Protein AF-A0A9W5Y3W1-F1 (afdb_monomer_lite)

Secondary structure (DSSP, 8-state):
--HHHHHHHHHH-TTHHHHHHHS-HHHHHHHHHHHHHHHHHHHHHHHHHHHHHHHHHHHHHHHHHSPP-EEETTEEE-GGG--EEEEETTEEEEE-SSS-HHHHHHH-SSEEEE-SSEEEEEETTEEEEEEEHHHHT--EEHHHHHHHHHTHHHHHHHHHHHHHHHHHHHHHHHHHHHHHHHTTS-SS--HHHHHHHHHHHTHHHHHHHHHHHHHT---TTHHHHHHHHHHHHHHHHHHHHHHHHHHHHHHT-

Organism: NCBI:txid2886038

Sequence (253 aa):
MNIFKGFIKSFYDFKSYAIFRKQSAGKSFLYSIILALVFSIVAFAYPAYKVNTTMKDLSIEYNEKIPDFQIKNGQLEIPNNKNAEIVRDSGTFVLDNTSDIKLLSDKYKSGIIFGRDTVIVKSEGTVALDQKYSTLNMDFNKKDIGGILDSHGAISSAMFAILAFGFIIGLYFRAFIVAIIGTIFKGETTFGQRFKLSLYATTPSVVLSAIFSLVGVNFTGSSILLFVLGIVYLFMGIKGVSKSELKELVDEL

pLDDT: mean 91.18, std 4.88, range [63.53, 96.75]

Structure (mmCIF, N/CA/C/O backbone):
data_AF-A0A9W5Y3W1-F1
#
_entry.id   AF-A0A9W5Y3W1-F1
#
loop_
_atom_site.group_PDB
_atom_site.id
_atom_site.type_symbol
_atom_site.label_atom_id
_atom_site.label_alt_id
_atom_site.label_comp_id
_atom_site.label_asym_id
_atom_site.label_entity_id
_atom_site.label_seq_id
_atom_site.pdbx_PDB_ins_code
_atom_site.Cartn_x
_atom_site.Cartn_y
_atom_site.Cartn_z
_atom_site.occupancy
_atom_site.B_iso_or_equiv
_atom_site.auth_seq_id
_atom_site.auth_comp_id
_atom_site.auth_asym_id
_atom_site.auth_atom_id
_atom_site.pdbx_PDB_model_num
ATOM 1 N N . MET A 1 1 ? -4.087 -6.012 29.550 1.00 82.00 1 MET A N 1
ATOM 2 C CA . MET A 1 1 ? -4.021 -7.282 28.794 1.00 82.00 1 MET A CA 1
ATOM 3 C C . MET A 1 1 ? -2.877 -7.189 27.794 1.00 82.00 1 MET A C 1
ATOM 5 O O . MET A 1 1 ? -2.598 -6.077 27.365 1.00 82.00 1 MET A O 1
ATOM 9 N N . ASN A 1 2 ? -2.183 -8.285 27.474 1.00 88.62 2 ASN A N 1
ATOM 10 C CA . ASN A 1 2 ? -1.148 -8.260 26.431 1.00 88.62 2 ASN A CA 1
ATOM 11 C C . ASN A 1 2 ? -1.784 -8.265 25.024 1.00 88.62 2 ASN A C 1
ATOM 13 O O . ASN A 1 2 ? -2.979 -8.533 24.882 1.00 88.62 2 ASN A O 1
ATOM 17 N N . ILE A 1 3 ? -0.984 -7.961 24.000 1.00 87.38 3 ILE A N 1
ATOM 18 C CA . ILE A 1 3 ? -1.446 -7.788 22.611 1.00 87.38 3 ILE A CA 1
ATOM 19 C C . ILE A 1 3 ? -2.054 -9.076 22.053 1.00 87.38 3 ILE A C 1
ATOM 21 O O . ILE A 1 3 ? -3.147 -9.035 21.504 1.00 87.38 3 ILE A O 1
ATOM 25 N N . PHE A 1 4 ? -1.404 -10.225 22.263 1.00 87.50 4 PHE A N 1
ATOM 26 C CA . PHE A 1 4 ? -1.878 -11.513 21.749 1.00 87.50 4 PHE A CA 1
ATOM 27 C C . PHE A 1 4 ? -3.236 -11.926 22.334 1.00 87.50 4 PHE A C 1
ATOM 29 O O . PHE A 1 4 ? -4.150 -12.287 21.595 1.00 87.50 4 PHE A O 1
ATOM 36 N N . LYS A 1 5 ? -3.424 -11.796 23.659 1.00 88.38 5 LYS A N 1
ATOM 37 C CA . LYS A 1 5 ? -4.743 -12.024 24.271 1.00 88.38 5 LYS A CA 1
ATOM 38 C C . LYS A 1 5 ? -5.759 -10.990 23.786 1.00 88.38 5 LYS A C 1
ATOM 40 O O . LYS A 1 5 ? -6.918 -11.344 23.620 1.00 88.38 5 LYS A O 1
ATOM 45 N N . GLY A 1 6 ? -5.337 -9.742 23.560 1.00 86.62 6 GLY A N 1
ATOM 46 C CA . GLY A 1 6 ? -6.161 -8.695 22.947 1.00 86.62 6 GLY A CA 1
ATOM 47 C C . GLY A 1 6 ? -6.686 -9.087 21.572 1.00 86.62 6 GLY A C 1
ATOM 48 O O . GLY A 1 6 ? -7.890 -9.015 21.348 1.00 86.62 6 GLY A O 1
ATOM 49 N N . PHE A 1 7 ? -5.801 -9.593 20.715 1.00 92.06 7 PHE A N 1
ATOM 50 C CA . PHE A 1 7 ? -6.130 -10.079 19.383 1.00 92.06 7 PHE A CA 1
ATOM 51 C C . PHE A 1 7 ? -7.153 -11.208 19.445 1.00 92.06 7 PHE A C 1
ATOM 53 O O . PHE A 1 7 ? -8.259 -11.045 18.947 1.00 92.06 7 PHE A O 1
ATOM 60 N N . ILE A 1 8 ? -6.841 -12.305 20.137 1.00 91.12 8 ILE A N 1
ATOM 61 C CA . ILE A 1 8 ? -7.732 -13.469 20.233 1.00 91.12 8 ILE A CA 1
ATOM 62 C C . ILE A 1 8 ? -9.105 -13.066 20.792 1.00 91.12 8 ILE A C 1
ATOM 64 O O . ILE A 1 8 ? -10.141 -13.371 20.204 1.00 91.12 8 ILE A O 1
ATOM 68 N N . LYS A 1 9 ? -9.129 -12.314 21.898 1.00 90.56 9 LYS A N 1
ATOM 69 C CA . LYS A 1 9 ? -10.380 -11.915 22.559 1.00 90.56 9 LYS A CA 1
ATOM 70 C C . LYS A 1 9 ? -11.207 -10.919 21.755 1.00 90.56 9 LYS A C 1
ATOM 72 O O . LYS A 1 9 ? -12.417 -10.869 21.951 1.00 90.56 9 LYS A O 1
ATOM 77 N N . SER A 1 10 ? -10.597 -10.166 20.838 1.00 89.31 10 SER A N 1
ATOM 78 C CA . SER A 1 10 ? -11.334 -9.247 19.965 1.00 89.31 10 SER A CA 1
ATOM 79 C C . SER A 1 10 ? -12.329 -9.962 19.039 1.00 89.31 10 SER A C 1
ATOM 81 O O . SER A 1 10 ? -13.334 -9.353 18.676 1.00 89.31 10 SER A O 1
ATOM 83 N N . PHE A 1 11 ? -12.098 -11.247 18.725 1.00 86.94 11 PHE A N 1
ATOM 84 C CA . PHE A 1 11 ? -12.948 -12.041 17.830 1.00 86.94 11 PHE A CA 1
ATOM 85 C C . PHE A 1 11 ? -14.212 -12.600 18.482 1.00 86.94 11 PHE A C 1
ATOM 87 O O . PHE A 1 11 ? -15.213 -12.761 17.785 1.00 86.94 11 PHE A O 1
ATOM 94 N N . TYR A 1 12 ? -14.173 -12.944 19.773 1.00 87.81 12 TYR A N 1
ATOM 95 C CA . TYR A 1 12 ? -15.258 -13.721 20.389 1.00 87.81 12 TYR A CA 1
ATOM 96 C C . TYR A 1 12 ? -15.588 -13.362 21.844 1.00 87.81 12 TYR A C 1
ATOM 98 O O . TYR A 1 12 ? -16.676 -13.693 22.312 1.00 87.81 12 TYR A O 1
ATOM 106 N N . ASP A 1 13 ? -14.699 -12.690 22.584 1.00 91.44 13 ASP A N 1
ATOM 107 C CA . ASP A 1 13 ? -14.913 -12.397 24.006 1.00 91.44 13 ASP A CA 1
ATOM 108 C C . ASP A 1 13 ? -15.367 -10.948 24.215 1.00 91.44 13 ASP A C 1
ATOM 110 O O . ASP A 1 13 ? -14.604 -10.062 24.613 1.00 91.44 13 ASP A O 1
ATOM 114 N N . PHE A 1 14 ? -16.657 -10.710 23.982 1.00 90.62 14 PHE A N 1
ATOM 115 C CA . PHE A 1 14 ? -17.257 -9.385 24.148 1.00 90.62 14 PHE A CA 1
ATOM 116 C C . PHE A 1 14 ? -17.257 -8.891 25.603 1.00 90.62 14 PHE A C 1
ATOM 118 O O . PHE A 1 14 ? -17.310 -7.685 25.825 1.00 90.62 14 PHE A O 1
ATOM 125 N N . LYS A 1 15 ? -17.121 -9.770 26.609 1.00 87.69 15 LYS A N 1
ATOM 126 C CA . LYS A 1 15 ? -16.960 -9.339 28.013 1.00 87.69 15 LYS A CA 1
ATOM 127 C C . LYS A 1 15 ? -15.612 -8.650 28.224 1.00 87.69 15 LYS A C 1
ATOM 129 O O . LYS A 1 15 ? -15.516 -7.662 28.949 1.00 87.69 15 LYS A O 1
ATOM 134 N N . SER A 1 16 ? -14.574 -9.089 27.509 1.00 90.50 16 SER A N 1
ATOM 135 C CA . SER A 1 16 ? -13.261 -8.434 27.542 1.00 90.50 16 SER A CA 1
ATOM 136 C C . SER A 1 16 ? -13.260 -7.005 26.992 1.00 90.50 16 SER A C 1
ATOM 138 O O . SER A 1 16 ? -12.309 -6.269 27.260 1.00 90.50 16 SER A O 1
ATOM 140 N N . TYR A 1 17 ? -14.324 -6.550 26.319 1.00 91.44 17 TYR A N 1
ATOM 141 C CA . TYR A 1 17 ? -14.459 -5.143 25.932 1.00 91.44 17 TYR A CA 1
ATOM 142 C C . TYR A 1 17 ? -14.590 -4.211 27.145 1.00 91.44 17 TYR A C 1
ATOM 144 O O . TYR A 1 17 ? -14.115 -3.077 27.081 1.00 91.44 17 TYR A O 1
ATOM 152 N N . ALA A 1 18 ? -15.086 -4.693 28.291 1.00 89.75 18 ALA A N 1
ATOM 153 C CA . ALA A 1 18 ? -15.027 -3.943 29.550 1.00 89.75 18 ALA A CA 1
ATOM 154 C C . ALA A 1 18 ? -13.574 -3.666 29.980 1.00 89.75 18 ALA A C 1
ATOM 156 O O . ALA A 1 18 ? -13.241 -2.559 30.412 1.00 89.75 18 ALA A O 1
ATOM 157 N N . ILE A 1 19 ? -12.682 -4.641 29.774 1.00 90.81 19 ILE A N 1
ATOM 158 C CA . ILE A 1 19 ? -11.245 -4.507 30.040 1.00 90.81 19 ILE A CA 1
ATOM 159 C C . ILE A 1 19 ? -10.600 -3.585 28.998 1.00 90.81 19 ILE A C 1
ATOM 161 O O . ILE A 1 19 ? -9.816 -2.712 29.367 1.00 90.81 19 ILE A O 1
ATOM 165 N N . PHE A 1 20 ? -10.934 -3.736 27.708 1.00 91.94 20 PHE A N 1
ATOM 166 C CA . PHE A 1 20 ? -10.438 -2.868 26.630 1.00 91.94 20 PHE A CA 1
ATOM 167 C C . PHE A 1 20 ? -10.783 -1.399 26.865 1.00 91.94 20 PHE A C 1
ATOM 169 O O . PHE A 1 20 ? -9.917 -0.534 26.734 1.00 91.94 20 PHE A O 1
ATOM 176 N N . ARG A 1 21 ? -12.011 -1.116 27.309 1.00 91.62 21 ARG A N 1
ATOM 177 C CA . ARG A 1 21 ? -12.462 0.234 27.658 1.00 91.62 21 ARG A CA 1
ATOM 178 C C . ARG A 1 21 ? -11.581 0.881 28.730 1.00 91.62 21 ARG A C 1
ATOM 180 O O . ARG A 1 21 ? -11.236 2.060 28.599 1.00 91.62 21 ARG A O 1
ATOM 187 N N . LYS A 1 22 ? -11.207 0.110 29.760 1.00 91.44 22 LYS A N 1
ATOM 188 C CA . LYS A 1 22 ? -10.367 0.547 30.891 1.00 91.44 22 LYS A CA 1
ATOM 189 C C . LYS A 1 22 ? -8.873 0.681 30.511 1.00 91.44 22 LYS A C 1
ATOM 191 O O . LYS A 1 22 ? -8.107 1.252 31.278 1.00 91.44 22 LYS A O 1
ATOM 196 N N . GLN A 1 23 ? -8.428 0.217 29.333 1.00 91.69 23 GLN A N 1
ATOM 197 C CA . GLN A 1 23 ? -7.027 0.380 28.908 1.00 91.69 23 GLN A CA 1
ATOM 198 C C . GLN A 1 23 ? -6.677 1.832 28.562 1.00 91.69 23 GLN A C 1
ATOM 200 O O . GLN A 1 23 ? -7.516 2.594 28.076 1.00 91.69 23 GLN A O 1
ATOM 205 N N . SER A 1 24 ? -5.410 2.210 28.751 1.00 92.75 24 SER A N 1
ATOM 206 C CA . SER A 1 24 ? -4.910 3.512 28.308 1.00 92.75 24 SER A CA 1
ATOM 207 C C . SER A 1 24 ? -4.976 3.645 26.783 1.00 92.75 24 SER A C 1
ATOM 209 O O . SER A 1 24 ? -4.926 2.652 26.047 1.00 92.75 24 SER A O 1
ATOM 211 N N . ALA A 1 25 ? -5.078 4.888 26.303 1.00 90.81 25 ALA A N 1
ATOM 212 C CA . ALA A 1 25 ? -5.075 5.180 24.872 1.00 90.81 25 ALA A CA 1
ATOM 213 C C . ALA A 1 25 ? -3.826 4.586 24.205 1.00 90.81 25 ALA A C 1
ATOM 215 O O . ALA A 1 25 ? -3.962 3.774 23.295 1.00 90.81 25 ALA A O 1
ATOM 216 N N . GLY A 1 26 ? -2.632 4.873 24.738 1.00 92.75 26 GLY A N 1
ATOM 217 C CA . GLY A 1 26 ? -1.364 4.378 24.189 1.00 92.75 26 GLY A CA 1
ATOM 218 C C . GLY A 1 26 ? -1.305 2.857 24.008 1.00 92.75 26 GLY A C 1
ATOM 219 O O . GLY A 1 26 ? -0.837 2.395 22.975 1.00 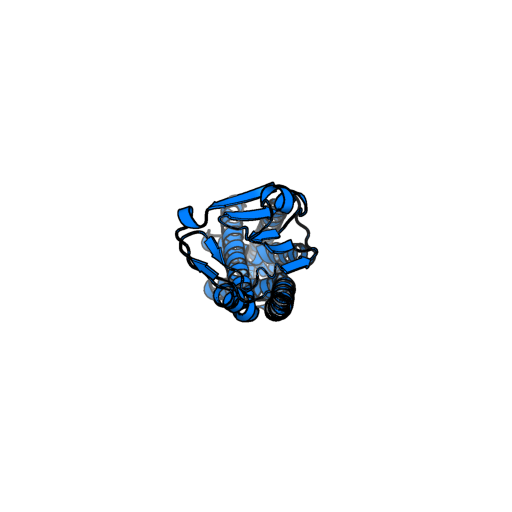92.75 26 GLY A O 1
ATOM 220 N N . LYS A 1 27 ? -1.858 2.063 24.940 1.00 93.19 27 LYS A N 1
ATOM 221 C CA . LYS A 1 27 ? -1.921 0.596 24.786 1.00 93.19 27 LYS A CA 1
ATOM 222 C C . LYS A 1 27 ? -2.830 0.164 23.634 1.00 93.19 27 LYS A C 1
ATOM 224 O O . LYS A 1 27 ? -2.500 -0.781 22.927 1.00 93.19 27 LYS A O 1
ATOM 229 N N . SER A 1 28 ? -3.946 0.862 23.438 1.00 94.31 28 SER A N 1
ATOM 230 C CA . SER A 1 28 ? -4.906 0.560 22.367 1.00 94.31 28 SER A CA 1
ATOM 231 C C . SER A 1 28 ? -4.363 0.962 20.992 1.00 94.31 28 SER A C 1
ATOM 233 O O . SER A 1 28 ? -4.487 0.191 20.048 1.00 94.31 28 SER A O 1
ATOM 235 N N . PHE A 1 29 ? -3.687 2.113 20.901 1.00 94.62 29 PHE A N 1
ATOM 236 C CA . PHE A 1 29 ? -2.984 2.542 19.687 1.00 94.62 29 PHE A CA 1
ATOM 237 C C . PHE A 1 29 ? -1.810 1.618 19.345 1.00 94.62 29 PHE A C 1
ATOM 239 O O . PHE A 1 29 ? -1.658 1.204 18.200 1.00 94.62 29 PHE A O 1
ATOM 246 N N . LEU A 1 30 ? -0.994 1.245 20.335 1.00 94.81 30 LEU A N 1
ATOM 247 C CA . LEU A 1 30 ? 0.117 0.319 20.116 1.00 94.81 30 LEU A CA 1
ATOM 248 C C . LEU A 1 30 ? -0.386 -1.048 19.631 1.00 94.81 30 LEU A C 1
ATOM 250 O O . LEU A 1 30 ? 0.185 -1.616 18.703 1.00 94.81 30 LEU A O 1
ATOM 254 N N . TYR A 1 31 ? -1.484 -1.543 20.213 1.00 95.62 31 TYR A N 1
ATOM 255 C CA . TYR A 1 31 ? -2.165 -2.745 19.738 1.00 95.62 31 TYR A CA 1
ATOM 256 C C . TYR A 1 31 ? -2.550 -2.634 18.255 1.00 95.62 31 TYR A C 1
ATOM 258 O O . TYR A 1 31 ? -2.192 -3.519 17.479 1.00 95.62 31 TYR A O 1
ATOM 266 N N . SER A 1 32 ? -3.222 -1.553 17.840 1.00 95.19 32 SER A N 1
ATOM 267 C CA . SER A 1 32 ? -3.660 -1.389 16.448 1.00 95.19 32 SER A CA 1
ATOM 268 C C . SER A 1 32 ? -2.508 -1.186 15.466 1.00 95.19 32 SER A C 1
ATOM 270 O O . SER A 1 32 ? -2.591 -1.682 14.347 1.00 95.19 32 SER A O 1
ATOM 272 N N . ILE A 1 33 ? -1.421 -0.514 15.868 1.00 95.44 33 ILE A N 1
ATOM 273 C CA . ILE A 1 33 ? -0.205 -0.392 15.041 1.00 95.44 33 ILE A CA 1
ATOM 274 C C . ILE A 1 33 ? 0.401 -1.770 14.796 1.00 95.44 33 ILE A C 1
ATOM 276 O O . ILE A 1 33 ? 0.661 -2.127 13.652 1.00 95.44 33 ILE A O 1
ATOM 280 N N . ILE A 1 34 ? 0.599 -2.558 15.854 1.00 95.69 34 ILE A N 1
ATOM 281 C CA . ILE A 1 34 ? 1.198 -3.892 15.735 1.00 95.69 34 ILE A CA 1
ATOM 282 C C . ILE A 1 34 ? 0.302 -4.804 14.897 1.00 95.69 34 ILE A C 1
ATOM 284 O O . ILE A 1 34 ? 0.797 -5.512 14.024 1.00 95.69 34 ILE A O 1
ATOM 288 N N . LEU A 1 35 ? -1.014 -4.738 15.105 1.00 95.44 35 LEU A N 1
ATOM 289 C CA . LEU A 1 35 ? -1.980 -5.459 14.286 1.00 95.44 35 LEU A CA 1
ATOM 290 C C . LEU A 1 35 ? -1.855 -5.079 12.803 1.00 95.44 35 LEU A C 1
ATOM 292 O O . LEU A 1 35 ? -1.741 -5.958 11.952 1.00 95.44 35 LEU A O 1
ATOM 296 N N . ALA A 1 36 ? -1.844 -3.783 12.490 1.00 95.50 36 ALA A N 1
ATOM 297 C CA . ALA A 1 36 ? -1.727 -3.306 11.118 1.00 95.50 36 ALA A CA 1
ATOM 298 C C . ALA A 1 36 ? -0.394 -3.696 10.469 1.00 95.50 36 ALA A C 1
ATOM 300 O O . ALA A 1 36 ? -0.399 -4.080 9.308 1.00 95.50 36 ALA A O 1
ATOM 301 N N . LEU A 1 37 ? 0.721 -3.644 11.205 1.00 95.38 37 LEU A N 1
ATOM 302 C CA . LEU A 1 37 ? 2.037 -4.054 10.705 1.00 95.38 37 LEU A CA 1
ATOM 303 C C . LEU A 1 37 ? 2.096 -5.552 10.395 1.00 95.38 37 LEU A C 1
ATOM 305 O O . LEU A 1 37 ? 2.590 -5.948 9.345 1.00 95.38 37 LEU A O 1
ATOM 309 N N . VAL A 1 38 ? 1.570 -6.399 11.282 1.00 96.12 38 VAL A N 1
ATOM 310 C CA . VAL A 1 38 ? 1.534 -7.849 11.043 1.00 96.12 38 VAL A CA 1
ATOM 311 C C . VAL A 1 38 ? 0.693 -8.159 9.806 1.00 96.12 38 VAL A C 1
ATOM 313 O O . VAL A 1 38 ? 1.131 -8.892 8.921 1.00 96.12 38 VAL A O 1
ATOM 316 N N . PHE A 1 39 ? -0.501 -7.574 9.708 1.00 95.81 39 PHE A N 1
ATOM 317 C CA . PHE A 1 39 ? -1.409 -7.868 8.604 1.00 95.81 39 PHE A CA 1
ATOM 318 C C . PHE A 1 39 ? -1.051 -7.153 7.294 1.00 95.81 39 PHE A C 1
ATOM 320 O O . PHE A 1 39 ? -1.421 -7.654 6.234 1.00 95.81 39 PHE A O 1
ATOM 327 N N . SER A 1 40 ? -0.276 -6.064 7.321 1.00 95.50 40 SER A N 1
ATOM 328 C CA . SER A 1 40 ? 0.295 -5.474 6.106 1.00 95.50 40 SER A CA 1
ATOM 329 C C . SER A 1 40 ? 1.409 -6.343 5.523 1.00 95.50 40 SER A C 1
ATOM 331 O O . SER A 1 40 ? 1.475 -6.496 4.306 1.00 95.50 40 SER A O 1
ATOM 333 N N . ILE A 1 41 ? 2.228 -6.989 6.363 1.00 95.44 41 ILE A N 1
ATOM 334 C CA . ILE A 1 41 ? 3.196 -7.996 5.906 1.00 95.44 41 ILE A CA 1
ATOM 335 C C . ILE A 1 41 ? 2.454 -9.147 5.223 1.00 95.44 41 ILE A C 1
ATOM 337 O O . ILE A 1 41 ? 2.780 -9.491 4.090 1.00 95.44 41 ILE A O 1
ATOM 341 N N . VAL A 1 42 ? 1.415 -9.691 5.867 1.00 94.50 42 VAL A N 1
ATOM 342 C CA . VAL A 1 42 ? 0.596 -10.769 5.284 1.00 94.50 42 VAL A CA 1
ATOM 343 C C . VAL A 1 42 ? -0.009 -10.346 3.942 1.00 94.50 42 VAL A C 1
ATOM 345 O O . VAL A 1 42 ? 0.035 -11.114 2.988 1.00 94.50 42 VAL A O 1
ATOM 348 N N . ALA A 1 43 ? -0.538 -9.125 3.848 1.00 93.00 43 ALA A N 1
ATOM 349 C CA . ALA A 1 43 ? -1.187 -8.635 2.637 1.00 93.00 43 ALA A CA 1
ATOM 350 C C . ALA A 1 43 ? -0.209 -8.319 1.489 1.00 93.00 43 ALA A C 1
ATOM 352 O O . ALA A 1 43 ? -0.555 -8.527 0.328 1.00 93.00 43 ALA A O 1
ATOM 353 N N . PHE A 1 44 ? 0.985 -7.791 1.786 1.00 93.75 44 PHE A N 1
ATOM 354 C CA . PHE A 1 44 ? 1.822 -7.124 0.777 1.00 93.75 44 PHE A CA 1
ATOM 355 C C . PHE A 1 44 ? 3.230 -7.698 0.601 1.00 93.75 44 PHE A C 1
ATOM 357 O O . PHE A 1 44 ? 3.894 -7.326 -0.367 1.00 93.75 44 PHE A O 1
ATOM 364 N N . ALA A 1 45 ? 3.692 -8.622 1.450 1.00 92.12 45 ALA A N 1
ATOM 365 C CA . ALA A 1 45 ? 5.032 -9.200 1.305 1.00 92.12 45 ALA A CA 1
ATOM 366 C C . ALA A 1 45 ? 5.200 -9.956 -0.024 1.00 92.12 45 ALA A C 1
ATOM 368 O O . ALA A 1 45 ? 6.171 -9.726 -0.745 1.00 92.12 45 ALA A O 1
ATOM 369 N N . TYR A 1 46 ? 4.239 -10.815 -0.383 1.00 91.69 46 TYR A N 1
ATOM 370 C CA . TYR A 1 46 ? 4.298 -11.567 -1.640 1.00 91.69 46 TYR A CA 1
ATOM 371 C C . TYR A 1 46 ? 4.195 -10.661 -2.885 1.00 91.69 46 TYR A C 1
ATOM 373 O O . TYR A 1 46 ? 5.062 -10.773 -3.753 1.00 91.69 46 TYR A O 1
ATOM 381 N N . PRO A 1 47 ? 3.236 -9.714 -2.983 1.00 89.69 47 PRO A N 1
ATOM 382 C CA . PRO A 1 47 ? 3.222 -8.733 -4.070 1.00 89.69 47 PRO A CA 1
ATOM 383 C C . PRO A 1 47 ? 4.526 -7.936 -4.202 1.00 89.69 47 PRO A C 1
ATOM 385 O O . PRO A 1 47 ? 5.038 -7.788 -5.311 1.00 89.69 47 PRO A O 1
ATOM 388 N N . ALA A 1 48 ? 5.103 -7.469 -3.089 1.00 92.38 48 ALA A N 1
ATOM 389 C CA . ALA A 1 48 ? 6.365 -6.730 -3.107 1.00 92.38 48 ALA A CA 1
ATOM 390 C C . ALA A 1 48 ? 7.532 -7.593 -3.614 1.00 92.38 48 ALA A C 1
ATOM 392 O O . ALA A 1 48 ? 8.314 -7.141 -4.451 1.00 92.38 48 ALA A O 1
ATOM 393 N N . TYR A 1 49 ? 7.610 -8.851 -3.171 1.00 93.69 49 TYR A N 1
ATOM 394 C CA . TYR A 1 49 ? 8.583 -9.824 -3.667 1.00 93.69 49 TYR A CA 1
ATOM 395 C C . TYR A 1 49 ? 8.414 -10.107 -5.168 1.00 93.69 49 TYR A C 1
ATOM 397 O O . TYR A 1 49 ? 9.394 -10.142 -5.915 1.00 93.69 49 TYR A O 1
ATOM 405 N N . LYS A 1 50 ? 7.171 -10.266 -5.637 1.00 92.06 50 LYS A N 1
ATOM 406 C CA . LYS A 1 50 ? 6.871 -10.510 -7.053 1.00 92.06 50 LYS A CA 1
ATOM 407 C C . LYS A 1 50 ? 7.274 -9.327 -7.934 1.00 92.06 50 LYS A C 1
ATOM 409 O O . LYS A 1 50 ?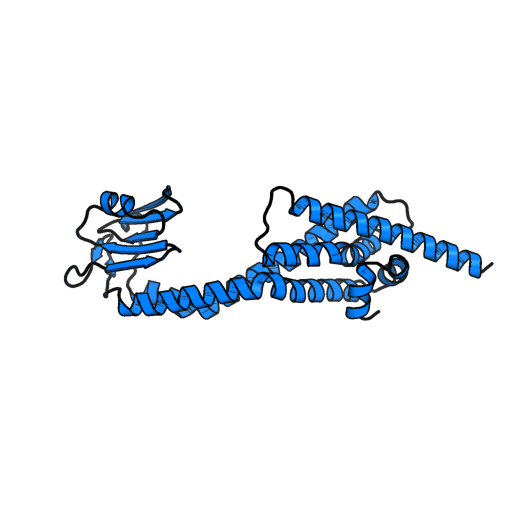 7.866 -9.528 -8.991 1.00 92.06 50 LYS A O 1
ATOM 414 N N . VAL A 1 51 ? 7.001 -8.096 -7.499 1.00 91.12 51 VAL A N 1
ATOM 415 C CA . VAL A 1 51 ? 7.449 -6.887 -8.212 1.00 91.12 51 VAL A CA 1
ATOM 416 C C . VAL A 1 51 ? 8.973 -6.809 -8.236 1.00 91.12 51 VAL A C 1
ATOM 418 O O . VAL A 1 51 ? 9.548 -6.572 -9.295 1.00 91.12 51 VAL A O 1
ATOM 421 N N . ASN A 1 52 ? 9.632 -7.078 -7.105 1.00 95.25 52 ASN A N 1
ATOM 422 C CA . ASN A 1 52 ? 11.090 -7.062 -7.020 1.00 95.25 52 ASN A CA 1
ATOM 423 C C . ASN A 1 52 ? 11.746 -8.021 -8.022 1.00 95.25 52 ASN A C 1
ATOM 425 O O . ASN A 1 52 ? 12.645 -7.622 -8.756 1.00 95.25 52 ASN A O 1
ATOM 429 N N . THR A 1 53 ? 11.283 -9.270 -8.052 1.00 95.00 53 THR A N 1
ATOM 430 C CA . THR A 1 53 ? 11.810 -10.311 -8.946 1.00 95.00 53 THR A CA 1
ATOM 431 C C . THR A 1 53 ? 11.507 -10.008 -10.408 1.00 95.00 53 THR A C 1
ATOM 433 O O . THR A 1 53 ? 12.410 -10.060 -11.233 1.00 95.00 53 THR A O 1
ATOM 436 N N . THR A 1 54 ? 10.287 -9.564 -10.722 1.00 92.44 54 THR A N 1
ATOM 437 C CA . THR A 1 54 ? 9.913 -9.172 -12.091 1.00 92.44 54 THR A CA 1
ATOM 438 C C . THR A 1 54 ? 10.792 -8.033 -12.614 1.00 92.44 54 THR A C 1
ATOM 440 O O . THR A 1 54 ? 11.282 -8.103 -13.740 1.00 92.44 54 THR A O 1
ATOM 443 N N . MET A 1 55 ? 11.023 -6.995 -11.802 1.00 92.75 55 MET A N 1
ATOM 444 C CA . MET A 1 55 ? 11.891 -5.875 -12.178 1.00 92.75 55 MET A CA 1
ATOM 445 C C . MET A 1 55 ? 13.358 -6.287 -12.282 1.00 92.75 55 MET A C 1
ATOM 447 O O . MET A 1 55 ? 14.041 -5.839 -13.196 1.00 92.75 55 MET A O 1
ATOM 451 N N . LYS A 1 56 ? 13.837 -7.162 -11.390 1.00 95.50 56 LYS A N 1
ATOM 452 C CA . LYS A 1 56 ? 15.193 -7.716 -11.463 1.00 95.50 56 LYS A CA 1
ATOM 453 C C . LYS A 1 56 ? 15.414 -8.465 -12.777 1.00 95.50 56 LYS A C 1
ATOM 455 O O . LYS A 1 56 ? 16.388 -8.199 -13.475 1.00 95.50 56 LYS A O 1
ATOM 460 N N . ASP A 1 57 ? 14.496 -9.361 -13.129 1.00 94.44 57 ASP A N 1
ATOM 461 C CA . ASP A 1 57 ? 14.579 -10.138 -14.365 1.00 94.44 57 ASP A CA 1
ATOM 462 C C . ASP A 1 57 ? 14.487 -9.234 -15.596 1.00 94.44 57 ASP A C 1
ATOM 464 O O . ASP A 1 57 ? 15.138 -9.497 -16.605 1.00 94.44 57 ASP A O 1
ATOM 468 N N . LEU A 1 58 ? 13.674 -8.175 -15.528 1.00 93.44 58 LEU A N 1
ATOM 469 C CA . LEU A 1 58 ? 13.609 -7.164 -16.578 1.00 93.44 58 LEU A CA 1
ATOM 470 C C . LEU A 1 58 ? 14.918 -6.372 -16.675 1.00 93.44 58 LEU A C 1
ATOM 472 O O . LEU A 1 58 ? 15.345 -6.092 -17.787 1.00 93.44 58 LEU A O 1
ATOM 476 N N . SER A 1 59 ? 15.575 -6.052 -15.555 1.00 94.81 59 SER A N 1
ATOM 477 C CA . SER A 1 59 ? 16.865 -5.350 -15.569 1.00 94.81 59 SER A CA 1
ATOM 478 C C . SER A 1 59 ? 17.948 -6.168 -16.270 1.00 94.81 59 SER A C 1
ATOM 480 O O . SER A 1 59 ? 18.664 -5.654 -17.128 1.00 94.81 59 SER A O 1
ATOM 482 N N . ILE A 1 60 ? 18.034 -7.465 -15.955 1.00 95.31 60 ILE A N 1
ATOM 483 C CA . ILE A 1 60 ? 18.985 -8.385 -16.597 1.00 95.31 60 ILE A CA 1
ATOM 484 C C . ILE A 1 60 ? 18.743 -8.410 -18.110 1.00 95.31 60 ILE A C 1
ATOM 486 O O . ILE A 1 60 ? 19.652 -8.133 -18.890 1.00 95.31 60 ILE A O 1
ATOM 490 N N . GLU A 1 61 ? 17.498 -8.652 -18.526 1.00 94.69 61 GLU A N 1
ATOM 491 C CA . GLU A 1 61 ? 17.148 -8.727 -19.945 1.00 94.69 61 GLU A CA 1
ATOM 492 C C . GLU A 1 61 ? 17.356 -7.390 -20.675 1.00 94.69 61 GLU A C 1
ATOM 494 O O . GLU A 1 61 ? 17.839 -7.369 -21.806 1.00 94.69 61 GLU A O 1
ATOM 499 N N . TYR A 1 62 ? 17.033 -6.271 -20.026 1.00 94.62 62 TYR A N 1
ATOM 500 C CA . TYR A 1 62 ? 17.253 -4.928 -20.551 1.00 94.62 62 TYR A CA 1
ATOM 501 C C . TYR A 1 62 ? 18.736 -4.661 -20.806 1.00 94.62 62 TYR A C 1
ATOM 503 O O . TYR A 1 62 ? 19.118 -4.203 -21.885 1.00 94.62 62 TYR A O 1
ATOM 511 N N . ASN A 1 63 ? 19.589 -5.000 -19.841 1.00 93.94 63 ASN A N 1
ATOM 512 C CA . ASN A 1 63 ? 21.024 -4.794 -19.959 1.00 93.94 63 ASN A CA 1
ATOM 513 C C . ASN A 1 63 ? 21.648 -5.653 -21.070 1.00 93.94 63 ASN A C 1
ATOM 515 O O . ASN A 1 63 ? 22.532 -5.154 -21.775 1.00 93.94 63 ASN A O 1
ATOM 519 N N . GLU A 1 64 ? 21.153 -6.879 -21.266 1.00 93.31 64 GLU A N 1
ATOM 520 C CA . GLU A 1 64 ? 21.621 -7.824 -22.289 1.00 93.31 64 GLU A CA 1
ATOM 521 C C . GLU A 1 64 ? 21.105 -7.519 -23.704 1.00 93.31 64 GLU A C 1
ATOM 523 O O . GLU A 1 64 ? 21.880 -7.548 -24.664 1.00 93.31 64 GLU A O 1
ATOM 528 N N . LYS A 1 65 ? 19.801 -7.256 -23.860 1.00 93.25 65 LYS A N 1
ATOM 529 C CA . LYS A 1 65 ? 19.143 -7.189 -25.177 1.00 93.25 65 LYS A CA 1
ATOM 530 C C . LYS A 1 65 ? 19.068 -5.788 -25.760 1.00 93.25 65 LYS A C 1
ATOM 532 O O . LYS A 1 65 ? 19.141 -5.645 -26.981 1.00 93.25 65 LYS A O 1
ATOM 537 N N . ILE A 1 66 ? 18.901 -4.763 -24.925 1.00 94.00 66 ILE A N 1
ATOM 538 C CA . ILE A 1 66 ? 18.734 -3.394 -25.414 1.00 94.00 66 ILE A CA 1
ATOM 539 C C . ILE A 1 66 ? 20.119 -2.816 -25.720 1.00 94.00 66 ILE A C 1
ATOM 541 O O . ILE A 1 66 ? 20.979 -2.789 -24.835 1.00 94.00 66 ILE A O 1
ATOM 545 N N . PRO A 1 67 ? 20.397 -2.382 -26.960 1.00 93.94 67 PRO A N 1
ATOM 546 C CA . PRO A 1 67 ? 21.660 -1.733 -27.279 1.00 93.94 67 PRO A CA 1
ATOM 547 C C . PRO A 1 67 ? 21.738 -0.365 -26.612 1.00 93.94 67 PRO A C 1
ATOM 549 O O . PRO A 1 67 ? 20.759 0.140 -26.065 1.00 93.94 67 PRO A O 1
ATOM 552 N N . ASP A 1 68 ? 22.926 0.230 -26.641 1.00 94.69 68 ASP A N 1
ATOM 553 C CA . ASP A 1 68 ? 23.053 1.622 -26.226 1.00 94.69 68 ASP A CA 1
ATOM 554 C C . ASP A 1 68 ? 22.136 2.511 -27.076 1.00 94.69 68 ASP A C 1
ATOM 556 O O . ASP A 1 68 ? 21.913 2.226 -28.252 1.00 94.69 68 ASP A O 1
ATOM 560 N N . PHE A 1 69 ? 21.569 3.549 -26.478 1.00 94.88 69 PHE A N 1
ATOM 561 C CA . PHE A 1 69 ? 20.738 4.516 -27.185 1.00 94.88 69 PHE A CA 1
ATOM 562 C C . PHE A 1 69 ? 20.724 5.836 -26.429 1.00 94.88 69 PHE A C 1
ATOM 564 O O . PHE A 1 69 ? 20.950 5.889 -25.213 1.00 94.88 69 PHE A O 1
ATOM 571 N N . GLN A 1 70 ? 20.393 6.895 -27.155 1.00 94.69 70 GLN A N 1
ATOM 572 C CA . GLN A 1 70 ? 20.224 8.218 -26.590 1.00 94.69 70 GLN A CA 1
ATOM 573 C C . GLN A 1 70 ? 19.033 8.916 -27.229 1.00 94.69 70 GLN A C 1
ATOM 575 O O . GLN A 1 70 ? 18.841 8.852 -28.438 1.00 94.69 70 GLN A O 1
ATOM 580 N N . ILE A 1 71 ? 18.250 9.609 -26.412 1.00 93.62 71 ILE A N 1
ATOM 581 C CA . ILE A 1 71 ? 17.294 10.602 -26.872 1.00 93.62 71 ILE A CA 1
ATOM 582 C C . ILE A 1 71 ? 17.849 11.971 -26.545 1.00 93.62 71 ILE A C 1
ATOM 584 O O . ILE A 1 71 ? 18.141 12.275 -25.387 1.00 93.62 71 ILE A O 1
ATOM 588 N N . LYS A 1 72 ? 18.060 12.756 -27.599 1.00 91.88 72 LYS A N 1
ATOM 589 C CA . LYS A 1 72 ? 18.636 14.093 -27.525 1.00 91.88 72 LYS A CA 1
ATOM 590 C C . LYS A 1 72 ? 18.041 14.965 -28.615 1.00 91.88 72 LYS A C 1
ATOM 592 O O . LYS A 1 72 ? 17.801 14.499 -29.726 1.00 91.88 72 LYS A O 1
ATOM 597 N N . ASN A 1 73 ? 17.794 16.237 -28.306 1.00 89.62 73 ASN A N 1
ATOM 598 C CA . ASN A 1 73 ? 17.208 17.196 -29.255 1.00 89.62 73 ASN A CA 1
ATOM 599 C C . ASN A 1 73 ? 15.891 16.694 -29.884 1.00 89.62 73 ASN A C 1
ATOM 601 O O . ASN A 1 73 ? 15.582 16.980 -31.041 1.00 89.62 73 ASN A O 1
ATOM 605 N N . GLY A 1 74 ? 15.118 15.917 -29.124 1.00 90.12 74 GLY A N 1
ATOM 606 C CA . GLY A 1 74 ? 13.847 15.372 -29.578 1.00 90.12 74 GLY A CA 1
ATOM 607 C C . GLY A 1 74 ? 13.938 14.185 -30.544 1.00 90.12 74 GLY A C 1
ATOM 608 O O . GLY A 1 74 ? 12.925 13.865 -31.161 1.00 90.12 74 GLY A O 1
ATOM 609 N N . GLN A 1 75 ? 15.100 13.538 -30.693 1.00 91.69 75 GLN A N 1
ATOM 610 C CA . GLN A 1 75 ? 15.270 12.358 -31.549 1.00 91.69 75 GLN A CA 1
ATOM 611 C C . GLN A 1 75 ? 15.921 11.191 -30.813 1.00 91.69 75 GLN A C 1
ATOM 613 O O . GLN A 1 75 ? 16.800 11.396 -29.981 1.00 91.69 75 GLN A O 1
ATOM 618 N N . LEU A 1 76 ? 15.489 9.978 -31.159 1.00 92.81 76 LEU A N 1
ATOM 619 C CA . LEU A 1 76 ? 16.069 8.713 -30.732 1.00 92.81 76 LEU A CA 1
ATOM 620 C C . LEU A 1 76 ? 17.201 8.290 -31.673 1.00 92.81 76 LEU A C 1
ATOM 622 O O . LEU A 1 76 ? 16.989 7.982 -32.849 1.00 92.81 76 LEU A O 1
ATOM 626 N N . GLU A 1 77 ? 18.395 8.195 -31.109 1.00 92.81 77 GLU A N 1
ATOM 627 C CA . GLU A 1 77 ? 19.605 7.713 -31.754 1.00 92.81 77 GLU A CA 1
ATOM 628 C C . GLU A 1 77 ? 19.955 6.316 -31.228 1.00 92.81 77 GLU A C 1
ATOM 630 O O . GLU A 1 77 ? 20.149 6.108 -30.027 1.00 92.81 77 GLU A O 1
ATOM 635 N N . ILE A 1 78 ? 20.048 5.352 -32.147 1.00 92.19 78 ILE A N 1
ATOM 636 C CA . ILE A 1 78 ? 20.466 3.975 -31.869 1.00 92.19 78 ILE A CA 1
ATOM 637 C C . ILE A 1 78 ? 21.716 3.696 -32.713 1.00 92.19 78 ILE A C 1
ATOM 639 O O . ILE A 1 78 ? 21.629 3.729 -33.947 1.00 92.19 78 ILE A O 1
ATOM 643 N N . PRO A 1 79 ? 22.878 3.389 -32.111 1.00 88.31 79 PRO A N 1
ATOM 644 C CA . PRO A 1 79 ? 24.071 3.018 -32.854 1.00 88.31 79 PRO 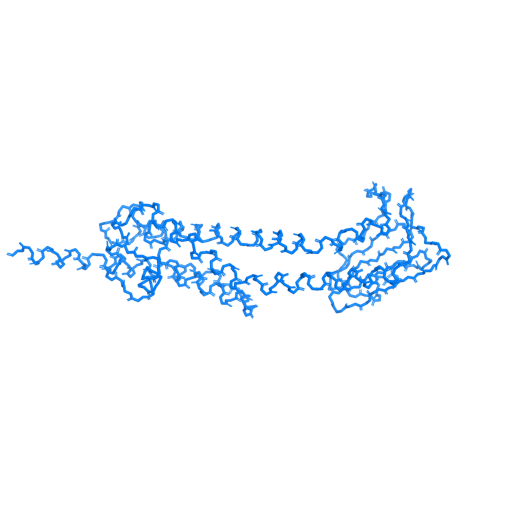A CA 1
ATOM 645 C C . PRO A 1 79 ? 23.791 1.841 -33.794 1.00 88.31 79 PRO A C 1
ATOM 647 O O . PRO A 1 79 ? 23.250 0.808 -33.392 1.00 88.31 79 PRO A O 1
ATOM 650 N N . ASN A 1 80 ? 24.173 2.006 -35.061 1.00 85.00 80 ASN A N 1
ATOM 651 C CA . ASN A 1 80 ? 23.967 1.034 -36.139 1.00 85.00 80 ASN A CA 1
ATOM 652 C C . ASN A 1 80 ? 22.495 0.668 -36.422 1.00 85.00 80 ASN A C 1
ATOM 654 O O . ASN A 1 80 ? 22.254 -0.367 -37.039 1.00 85.00 80 ASN A O 1
ATOM 658 N N . ASN A 1 81 ? 21.518 1.477 -35.981 1.00 84.06 81 ASN A N 1
ATOM 659 C CA . ASN A 1 81 ? 20.078 1.207 -36.136 1.00 84.06 81 ASN A CA 1
ATOM 660 C C . ASN A 1 81 ? 19.679 -0.209 -35.682 1.00 84.06 81 ASN A C 1
ATOM 662 O O . ASN A 1 81 ? 18.846 -0.879 -36.294 1.00 84.06 81 ASN A O 1
ATOM 666 N N . LYS A 1 82 ? 20.324 -0.698 -34.617 1.00 88.31 82 LYS A N 1
ATOM 667 C CA . LYS A 1 82 ? 20.045 -2.016 -34.056 1.00 88.31 82 LYS A CA 1
ATOM 668 C C . LYS A 1 82 ? 18.764 -1.948 -33.223 1.00 88.31 82 LYS A C 1
ATOM 670 O O . LYS A 1 82 ? 18.822 -1.805 -32.011 1.00 88.31 82 LYS A O 1
ATOM 675 N N . ASN A 1 83 ? 17.608 -2.032 -33.866 1.00 90.12 83 ASN A N 1
ATOM 676 C CA . ASN A 1 83 ? 16.327 -2.087 -33.161 1.00 90.12 83 ASN A CA 1
ATOM 677 C C . ASN A 1 83 ? 16.278 -3.280 -32.190 1.00 90.12 83 ASN A C 1
ATOM 679 O O . ASN A 1 83 ? 16.894 -4.322 -32.438 1.00 90.12 83 ASN A O 1
ATOM 683 N N . ALA A 1 84 ? 15.542 -3.135 -31.089 1.00 93.19 84 ALA A N 1
ATOM 684 C CA . ALA A 1 84 ? 15.439 -4.167 -30.064 1.00 93.19 84 ALA A CA 1
ATOM 685 C C . ALA A 1 84 ? 14.054 -4.201 -29.419 1.00 93.19 84 ALA A C 1
ATOM 687 O O . ALA A 1 84 ? 13.383 -3.179 -29.284 1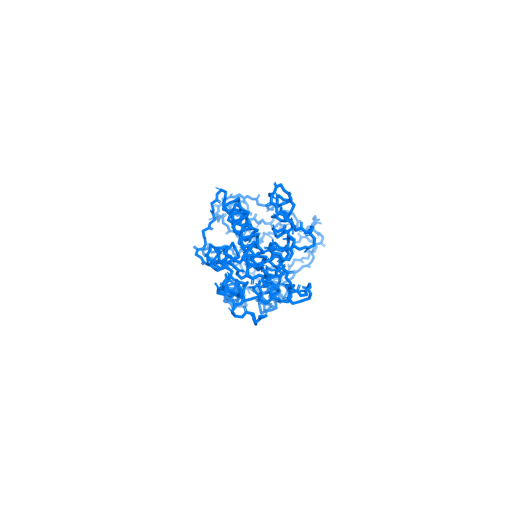.00 93.19 84 ALA A O 1
ATOM 688 N N . GLU A 1 85 ? 13.649 -5.390 -28.979 1.00 93.31 85 GLU A N 1
ATOM 689 C CA . GLU A 1 85 ? 12.398 -5.592 -28.258 1.00 93.31 85 GLU A CA 1
ATOM 690 C C . GLU A 1 85 ? 12.564 -6.577 -27.096 1.00 93.31 85 GLU A C 1
ATOM 692 O O . GLU A 1 85 ? 13.340 -7.533 -27.161 1.00 93.31 85 GLU A O 1
ATOM 697 N N . ILE A 1 86 ? 11.799 -6.339 -26.033 1.00 92.25 86 ILE A N 1
ATOM 698 C CA . ILE A 1 86 ? 11.586 -7.257 -24.916 1.00 92.25 86 ILE A CA 1
ATOM 699 C C . ILE A 1 86 ? 10.087 -7.479 -24.812 1.00 92.25 86 ILE A C 1
ATOM 701 O O . ILE A 1 86 ? 9.346 -6.562 -24.463 1.00 92.25 86 ILE A O 1
ATOM 705 N N . VAL A 1 87 ? 9.640 -8.695 -25.116 1.00 90.81 87 VAL A N 1
ATOM 706 C CA . VAL A 1 87 ? 8.223 -9.067 -25.104 1.00 90.81 87 VAL A CA 1
ATOM 707 C C . VAL A 1 87 ? 7.954 -9.927 -23.875 1.00 90.81 87 VAL A C 1
ATOM 709 O O . VAL A 1 87 ? 8.512 -11.015 -23.742 1.00 90.81 87 VAL A O 1
ATOM 712 N N . ARG A 1 88 ? 7.088 -9.445 -22.978 1.00 86.75 88 ARG A N 1
ATOM 713 C CA . ARG A 1 88 ? 6.597 -10.191 -21.811 1.00 86.75 88 ARG A CA 1
ATOM 714 C C . ARG A 1 88 ? 5.085 -10.051 -21.689 1.00 86.75 88 ARG A C 1
ATOM 716 O O . ARG A 1 88 ? 4.508 -9.056 -22.127 1.00 86.75 88 ARG A O 1
ATOM 723 N N . ASP A 1 89 ? 4.461 -10.997 -20.993 1.00 81.12 89 ASP A N 1
ATOM 724 C CA . ASP A 1 89 ? 3.023 -10.948 -20.693 1.00 81.12 89 ASP A CA 1
ATOM 725 C C . ASP A 1 89 ? 2.633 -9.685 -19.908 1.00 81.12 89 ASP A C 1
ATOM 727 O O . ASP A 1 89 ? 1.550 -9.135 -20.092 1.00 81.12 89 ASP A O 1
ATOM 731 N N . SER A 1 90 ? 3.534 -9.189 -19.053 1.00 77.31 90 SER A N 1
ATOM 732 C CA . SER A 1 90 ? 3.336 -7.973 -18.255 1.00 77.31 90 SER A CA 1
ATOM 733 C C . SER A 1 90 ? 3.466 -6.669 -19.051 1.00 77.31 90 SER A C 1
ATOM 735 O O . SER A 1 90 ? 3.206 -5.601 -18.501 1.00 77.31 90 SER A O 1
ATOM 737 N N . GLY A 1 91 ? 3.899 -6.730 -20.311 1.00 85.19 91 GLY A N 1
ATOM 738 C CA . GLY A 1 91 ? 4.136 -5.568 -21.161 1.00 85.19 91 GLY A CA 1
ATOM 739 C C . GLY A 1 91 ? 5.377 -5.729 -22.036 1.00 85.19 91 GLY A C 1
ATOM 740 O O . GLY A 1 91 ? 6.290 -6.490 -21.721 1.00 85.19 91 GLY A O 1
ATOM 741 N N . THR A 1 92 ? 5.398 -4.997 -23.146 1.00 91.38 92 THR A N 1
ATOM 742 C CA . THR A 1 92 ? 6.509 -5.000 -24.104 1.00 91.38 92 THR A CA 1
ATOM 743 C C . THR A 1 92 ? 7.338 -3.721 -23.989 1.00 91.38 92 THR A C 1
ATOM 745 O O . THR A 1 92 ? 6.784 -2.642 -23.806 1.00 91.38 92 THR A O 1
ATOM 748 N N . PHE A 1 93 ? 8.655 -3.819 -24.127 1.00 93.38 93 PHE A N 1
ATOM 749 C CA . PHE A 1 93 ? 9.539 -2.678 -24.359 1.00 93.38 93 PHE A CA 1
ATOM 750 C C . PHE A 1 93 ? 10.056 -2.749 -25.795 1.00 93.38 93 PHE A C 1
ATOM 752 O O . PHE A 1 93 ? 10.601 -3.780 -26.187 1.00 93.38 93 PHE A O 1
ATOM 759 N N . VAL A 1 94 ? 9.892 -1.684 -26.578 1.00 93.12 94 VAL A N 1
ATOM 760 C CA . VAL A 1 94 ? 10.339 -1.627 -27.980 1.00 93.12 94 VAL A CA 1
ATOM 761 C C . VAL A 1 94 ? 11.188 -0.386 -28.203 1.00 93.12 94 VAL A C 1
ATOM 763 O O . VAL A 1 94 ? 10.803 0.709 -27.801 1.00 93.12 94 VAL A O 1
ATOM 766 N N . LEU A 1 95 ? 12.315 -0.569 -28.883 1.00 93.62 95 LEU A N 1
ATOM 767 C CA . LEU A 1 95 ? 13.228 0.478 -29.312 1.00 93.62 95 LEU A CA 1
ATOM 768 C C . LEU A 1 95 ? 13.406 0.382 -30.835 1.00 93.62 95 LEU A C 1
ATOM 770 O O . LEU A 1 95 ? 14.039 -0.559 -31.320 1.00 93.62 95 LEU A O 1
ATOM 774 N N . ASP A 1 96 ? 12.835 1.331 -31.582 1.00 92.75 96 ASP A N 1
ATOM 775 C CA . ASP A 1 96 ? 12.874 1.338 -33.050 1.00 92.75 96 ASP A CA 1
ATOM 776 C C . ASP A 1 96 ? 12.844 2.767 -33.619 1.00 92.75 96 ASP A C 1
ATOM 778 O O . ASP A 1 96 ? 11.850 3.479 -33.500 1.00 92.75 96 ASP A O 1
ATOM 782 N N . ASN A 1 97 ? 13.921 3.196 -34.283 1.00 90.00 97 ASN A N 1
ATOM 783 C CA . ASN A 1 97 ? 14.014 4.531 -34.890 1.00 90.00 97 ASN A CA 1
ATOM 784 C C . ASN A 1 97 ? 13.724 4.559 -36.409 1.00 90.00 97 ASN A C 1
ATOM 786 O O . ASN A 1 97 ? 13.736 5.635 -37.023 1.00 90.00 97 ASN A O 1
ATOM 790 N N . THR A 1 98 ? 13.454 3.412 -37.038 1.00 88.69 98 THR A N 1
ATOM 791 C CA . THR A 1 98 ? 13.287 3.294 -38.498 1.00 88.69 98 THR A CA 1
ATOM 792 C C . THR A 1 98 ? 11.833 3.113 -38.921 1.00 88.69 98 THR A C 1
ATOM 794 O O . THR A 1 98 ? 11.421 3.746 -39.897 1.00 88.69 98 THR A O 1
ATOM 797 N N . SER A 1 99 ? 11.055 2.323 -38.182 1.00 88.06 99 SER A N 1
ATOM 798 C CA . SER A 1 99 ? 9.670 1.979 -38.520 1.00 88.06 99 SER A CA 1
ATOM 799 C C . SER A 1 99 ? 8.665 3.095 -38.196 1.00 88.06 99 SER A C 1
ATOM 801 O O . SER A 1 99 ? 8.925 3.986 -37.385 1.00 88.06 99 SER A O 1
ATOM 803 N N . ASP A 1 100 ? 7.478 3.031 -38.809 1.00 88.06 100 ASP A N 1
ATOM 804 C CA . ASP A 1 100 ? 6.342 3.879 -38.429 1.00 88.06 100 ASP A CA 1
ATOM 805 C C . ASP A 1 100 ? 5.824 3.468 -37.041 1.00 88.06 100 ASP A C 1
ATOM 807 O O . ASP A 1 100 ? 5.419 2.321 -36.818 1.00 88.06 100 ASP A O 1
ATOM 811 N N . ILE A 1 101 ? 5.819 4.418 -36.103 1.00 86.06 101 ILE A N 1
ATOM 812 C CA . ILE A 1 101 ? 5.444 4.165 -34.711 1.00 86.06 101 ILE A CA 1
ATOM 813 C C . ILE A 1 101 ? 3.978 3.730 -34.554 1.00 86.06 101 ILE A C 1
ATOM 815 O O . ILE A 1 101 ? 3.661 2.994 -33.620 1.00 86.06 101 ILE A O 1
ATOM 819 N N . LYS A 1 102 ? 3.078 4.113 -35.471 1.00 85.44 102 LYS A N 1
ATOM 820 C CA . LYS A 1 102 ? 1.671 3.686 -35.435 1.00 85.44 102 LYS A CA 1
ATOM 821 C C . LYS A 1 102 ? 1.541 2.204 -35.762 1.00 85.44 102 LYS A C 1
ATOM 823 O O . LYS A 1 102 ? 0.867 1.480 -35.036 1.00 85.44 102 LYS A O 1
ATOM 828 N N . LEU A 1 103 ? 2.261 1.737 -36.783 1.00 86.44 103 LEU A N 1
ATOM 829 C CA . LEU A 1 103 ? 2.291 0.317 -37.145 1.00 86.44 103 LEU A CA 1
ATOM 830 C C . LEU A 1 103 ? 2.902 -0.535 -36.024 1.00 86.44 103 LEU A C 1
ATOM 832 O O . LEU A 1 103 ? 2.406 -1.621 -35.726 1.00 86.44 103 LEU A O 1
ATOM 836 N N . LEU A 1 104 ? 3.950 -0.029 -35.366 1.00 84.19 104 LEU A N 1
ATOM 837 C CA . LEU A 1 104 ? 4.532 -0.678 -34.189 1.00 84.19 104 LEU A CA 1
ATOM 838 C C . LEU A 1 104 ? 3.552 -0.713 -33.013 1.00 84.19 104 LEU A C 1
ATOM 840 O O . LEU A 1 104 ? 3.397 -1.750 -32.375 1.00 84.19 104 LEU A O 1
ATOM 844 N N . SER A 1 105 ? 2.871 0.402 -32.743 1.00 84.81 105 SER A N 1
ATOM 845 C CA . SER A 1 105 ? 1.846 0.508 -31.701 1.00 84.81 105 SER A CA 1
ATOM 846 C C . SER A 1 105 ? 0.752 -0.539 -31.871 1.00 84.81 105 SER A C 1
ATOM 848 O O . SER A 1 105 ? 0.373 -1.185 -30.893 1.00 84.81 105 SER A O 1
ATOM 850 N N . ASP A 1 106 ? 0.272 -0.766 -33.091 1.00 87.19 106 ASP A N 1
ATOM 851 C CA . ASP A 1 106 ? -0.816 -1.711 -33.358 1.00 87.19 106 ASP A CA 1
ATOM 852 C C . ASP A 1 106 ? -0.423 -3.177 -33.116 1.00 87.19 106 ASP A C 1
ATOM 854 O O . ASP A 1 106 ? -1.283 -4.003 -32.800 1.00 87.19 106 ASP A O 1
ATOM 858 N N . LYS A 1 107 ? 0.876 -3.504 -33.171 1.00 88.44 107 LYS A N 1
ATOM 859 C CA . LYS A 1 107 ? 1.393 -4.859 -32.917 1.00 88.44 107 LYS A CA 1
ATOM 860 C C . LYS A 1 107 ? 1.282 -5.277 -31.446 1.00 88.44 107 LYS A C 1
ATOM 862 O O . LYS A 1 107 ? 1.148 -6.469 -31.165 1.00 88.44 107 LYS A O 1
ATOM 867 N N . TYR A 1 108 ? 1.316 -4.329 -30.505 1.00 87.94 108 TYR A N 1
ATOM 868 C CA . TYR A 1 108 ? 1.355 -4.630 -29.070 1.00 87.94 108 TYR A CA 1
ATOM 869 C C . TYR A 1 108 ? 0.127 -4.091 -28.330 1.00 87.94 108 TYR A C 1
ATOM 871 O O . TYR A 1 108 ? -0.318 -2.955 -28.519 1.00 87.94 108 TYR A O 1
ATOM 879 N N . LYS A 1 109 ? -0.416 -4.918 -27.429 1.00 87.94 109 LYS A N 1
ATOM 880 C CA . LYS A 1 109 ? -1.544 -4.534 -26.567 1.00 87.94 109 LYS A CA 1
ATOM 881 C C . LYS A 1 109 ? -1.104 -3.684 -25.373 1.00 87.94 109 LYS A C 1
ATOM 883 O O . LYS A 1 109 ? -1.790 -2.724 -25.043 1.00 87.94 109 LYS A O 1
ATOM 888 N N . SER A 1 110 ? 0.031 -4.007 -24.759 1.00 91.75 110 SER A N 1
ATOM 889 C CA . SER A 1 110 ? 0.557 -3.297 -23.589 1.00 91.75 110 SER A CA 1
ATOM 890 C C . SER A 1 110 ? 2.069 -3.159 -23.693 1.00 91.75 110 SER A C 1
ATOM 892 O O . SER A 1 110 ? 2.753 -4.120 -24.058 1.00 91.75 110 SER A O 1
ATOM 894 N N . GLY A 1 111 ? 2.601 -1.988 -23.358 1.00 91.94 111 GLY A N 1
ATOM 895 C CA . GLY A 1 111 ? 4.033 -1.737 -23.441 1.00 91.94 111 GLY A CA 1
ATOM 896 C C . GLY A 1 111 ? 4.414 -0.275 -23.617 1.00 91.94 111 GLY A C 1
ATOM 897 O O . GLY A 1 111 ? 3.556 0.603 -23.682 1.00 91.94 111 GLY A O 1
ATOM 898 N N . ILE A 1 112 ? 5.719 -0.040 -23.710 1.00 93.06 112 ILE A N 1
ATOM 899 C CA . ILE A 1 112 ? 6.327 1.254 -24.007 1.00 93.06 112 ILE A CA 1
ATOM 900 C C . ILE A 1 112 ? 7.128 1.107 -25.299 1.00 93.06 112 ILE A C 1
ATOM 902 O O . ILE A 1 112 ? 7.962 0.208 -25.422 1.00 93.06 112 ILE A O 1
ATOM 906 N N . ILE A 1 113 ? 6.852 1.982 -26.258 1.00 94.31 113 ILE A N 1
ATOM 907 C CA . ILE A 1 113 ? 7.442 1.970 -27.593 1.00 94.31 113 ILE A CA 1
ATOM 908 C C . ILE A 1 113 ? 8.164 3.293 -27.793 1.00 94.31 113 ILE A C 1
ATOM 910 O O . ILE A 1 113 ? 7.538 4.352 -27.800 1.00 94.31 113 ILE A O 1
ATOM 914 N N . PHE A 1 114 ? 9.476 3.214 -27.961 1.00 93.69 114 PHE A N 1
ATOM 915 C CA . PHE A 1 114 ? 10.342 4.339 -28.267 1.00 93.69 114 PHE A CA 1
ATOM 916 C C . PHE A 1 114 ? 10.575 4.379 -29.774 1.00 93.69 114 PHE A C 1
ATOM 918 O O . PHE A 1 114 ? 11.314 3.557 -30.319 1.00 93.69 114 PHE A O 1
ATOM 925 N N . GLY A 1 115 ? 9.892 5.316 -30.433 1.00 92.69 115 GLY A N 1
ATOM 926 C CA . GLY A 1 115 ? 10.032 5.612 -31.854 1.00 92.69 115 GLY A CA 1
ATOM 927 C C . GLY A 1 115 ? 11.084 6.685 -32.130 1.00 92.69 115 GLY A C 1
ATOM 928 O O . GLY A 1 115 ? 11.751 7.174 -31.217 1.00 92.69 115 GLY A O 1
ATOM 929 N N . ARG A 1 116 ? 11.195 7.108 -33.395 1.00 92.50 116 ARG A N 1
ATOM 930 C CA . ARG A 1 116 ? 12.189 8.098 -33.852 1.00 92.50 116 ARG A CA 1
ATOM 931 C C . ARG A 1 116 ? 12.129 9.438 -33.114 1.00 92.50 116 ARG A C 1
ATOM 933 O O . ARG A 1 116 ? 13.169 9.958 -32.738 1.00 92.50 116 ARG A O 1
ATOM 940 N N . ASP A 1 117 ? 10.944 10.010 -32.937 1.00 92.56 117 ASP A N 1
ATOM 941 C CA . ASP A 1 117 ? 10.735 11.329 -32.315 1.00 92.56 117 ASP A CA 1
ATOM 942 C C . ASP A 1 117 ? 9.643 11.317 -31.229 1.00 92.56 117 ASP A C 1
ATOM 944 O O . ASP A 1 117 ? 9.306 12.355 -30.654 1.00 92.56 117 ASP A O 1
ATOM 948 N N . THR A 1 118 ? 9.077 10.141 -30.963 1.00 92.75 118 THR A N 1
ATOM 949 C CA . THR A 1 118 ? 7.849 9.933 -30.197 1.00 92.75 118 THR A CA 1
ATOM 950 C C . THR A 1 118 ? 7.965 8.712 -29.296 1.00 92.75 118 THR A C 1
ATOM 952 O O . THR A 1 118 ? 8.589 7.715 -29.657 1.00 92.75 118 THR A O 1
ATOM 955 N N . VAL A 1 119 ? 7.322 8.775 -28.131 1.00 93.50 119 VAL A N 1
ATOM 956 C CA . VAL A 1 119 ? 7.107 7.631 -27.241 1.00 93.50 119 VAL A CA 1
ATOM 957 C C . VAL A 1 119 ? 5.620 7.357 -27.110 1.00 93.50 119 VAL A C 1
ATOM 959 O O . VAL A 1 119 ? 4.825 8.272 -26.883 1.00 93.50 119 VAL A O 1
ATOM 962 N N . ILE A 1 120 ? 5.257 6.080 -27.214 1.00 93.75 120 ILE A N 1
ATOM 963 C CA . ILE A 1 120 ? 3.895 5.604 -26.998 1.00 93.75 120 ILE A CA 1
ATOM 964 C C . ILE A 1 120 ? 3.880 4.645 -25.810 1.00 93.75 120 ILE A C 1
ATOM 966 O O . ILE A 1 120 ? 4.646 3.684 -25.762 1.00 93.75 120 ILE A O 1
ATOM 970 N N . VAL A 1 121 ? 2.973 4.883 -24.865 1.00 93.62 121 VAL A N 1
ATOM 971 C CA . VAL A 1 121 ? 2.673 3.969 -23.757 1.00 93.62 121 VAL A CA 1
ATOM 972 C C . VAL A 1 121 ? 1.272 3.417 -23.957 1.00 93.62 121 VAL A C 1
ATOM 974 O O . VAL A 1 121 ? 0.306 4.176 -24.070 1.00 93.62 121 VAL A O 1
ATOM 977 N N . LYS A 1 122 ? 1.151 2.089 -23.962 1.00 91.94 122 LYS A N 1
ATOM 978 C CA . LYS A 1 122 ? -0.125 1.382 -24.084 1.00 91.94 122 LYS A CA 1
ATOM 979 C C . LYS A 1 122 ? -0.402 0.509 -22.880 1.00 91.94 122 LYS A C 1
ATOM 981 O O . LYS A 1 122 ? 0.492 -0.154 -22.353 1.00 91.94 122 LYS A O 1
ATOM 986 N N . SER A 1 123 ? -1.678 0.442 -22.531 1.00 90.12 123 SER A N 1
ATOM 987 C CA . SER A 1 123 ? -2.217 -0.514 -21.575 1.00 90.12 123 SER A CA 1
ATOM 988 C C . SER A 1 123 ? -3.520 -1.076 -22.128 1.00 90.12 123 SER A C 1
ATOM 990 O O . SER A 1 123 ? -4.432 -0.321 -22.458 1.00 90.12 123 SER A O 1
ATOM 992 N N . GLU A 1 124 ? -3.600 -2.401 -22.248 1.00 87.38 124 GLU A N 1
ATOM 993 C CA . GLU A 1 124 ? -4.811 -3.127 -22.663 1.00 87.38 124 GLU A CA 1
ATOM 994 C C . GLU A 1 124 ? -5.400 -2.645 -24.003 1.00 87.38 124 GLU A C 1
ATOM 996 O O . GLU A 1 124 ? -6.609 -2.553 -24.194 1.00 87.38 124 GLU A O 1
ATOM 1001 N N . GLY A 1 125 ? -4.531 -2.321 -24.962 1.00 84.56 125 GLY A N 1
ATOM 1002 C CA . GLY A 1 125 ? -4.900 -1.841 -26.295 1.00 84.56 125 GLY A CA 1
ATOM 1003 C C . GLY A 1 125 ? -5.204 -0.344 -26.363 1.00 84.56 125 GLY A C 1
ATOM 1004 O O . GLY A 1 125 ? -5.267 0.200 -27.463 1.00 84.56 125 GLY A O 1
ATOM 1005 N N . THR A 1 126 ? -5.311 0.338 -25.221 1.00 88.50 126 THR A N 1
ATOM 1006 C CA . THR A 1 126 ? -5.534 1.785 -25.159 1.00 88.50 126 THR A CA 1
ATOM 1007 C C . THR A 1 126 ? -4.203 2.525 -25.099 1.00 88.50 126 THR A C 1
ATOM 1009 O O . THR A 1 126 ? -3.304 2.153 -24.341 1.00 88.50 126 THR A O 1
ATOM 1012 N N . VAL A 1 127 ? -4.078 3.589 -25.891 1.00 91.12 127 VAL A N 1
ATOM 1013 C CA . VAL A 1 127 ? -2.944 4.515 -25.823 1.00 91.12 127 VAL A CA 1
ATOM 1014 C C . VAL A 1 127 ? -3.122 5.401 -24.592 1.00 91.12 127 VAL A C 1
ATOM 1016 O O . VAL A 1 127 ? -4.019 6.238 -24.545 1.00 91.12 127 VAL A O 1
ATOM 1019 N N . ALA A 1 128 ? -2.283 5.181 -23.583 1.00 90.75 128 ALA A N 1
ATOM 1020 C CA . ALA A 1 128 ? -2.252 5.977 -22.359 1.00 90.75 128 ALA A CA 1
ATOM 1021 C C . ALA A 1 128 ? -1.410 7.250 -22.532 1.00 90.75 128 ALA A C 1
ATOM 1023 O O . ALA A 1 128 ? -1.694 8.272 -21.911 1.00 90.75 128 ALA A O 1
ATOM 1024 N N . LEU A 1 129 ? -0.379 7.187 -23.380 1.00 92.12 129 LEU A N 1
ATOM 1025 C CA . LEU A 1 129 ? 0.488 8.309 -23.719 1.00 92.12 129 LEU A CA 1
ATOM 1026 C C . LEU A 1 129 ? 0.941 8.178 -25.174 1.00 92.12 129 LEU A C 1
ATOM 1028 O O . LEU A 1 129 ? 1.359 7.098 -25.579 1.00 92.12 129 LEU A O 1
ATOM 1032 N N . ASP A 1 130 ? 0.894 9.274 -25.920 1.00 93.31 130 ASP A N 1
ATOM 1033 C CA . ASP A 1 130 ? 1.523 9.432 -27.234 1.00 93.31 130 ASP A CA 1
ATOM 1034 C C . ASP A 1 130 ? 2.081 10.852 -27.281 1.00 93.31 130 ASP A C 1
ATOM 1036 O O . ASP A 1 130 ? 1.317 11.822 -27.290 1.00 93.31 130 ASP A O 1
ATOM 1040 N N . GLN A 1 131 ? 3.401 10.981 -27.152 1.00 93.25 131 GLN A N 1
ATOM 1041 C CA . GLN A 1 131 ? 4.051 12.282 -27.030 1.00 93.25 131 GLN A CA 1
ATOM 1042 C C . GLN A 1 131 ? 5.387 12.339 -27.752 1.00 93.25 131 GLN A C 1
ATOM 1044 O O . GLN A 1 131 ? 6.184 11.400 -27.717 1.00 93.25 131 GLN A O 1
ATOM 1049 N N . LYS A 1 132 ? 5.662 13.503 -28.346 1.00 92.19 132 LYS A N 1
ATOM 1050 C CA . LYS A 1 132 ? 6.968 13.820 -28.925 1.00 92.19 132 LYS A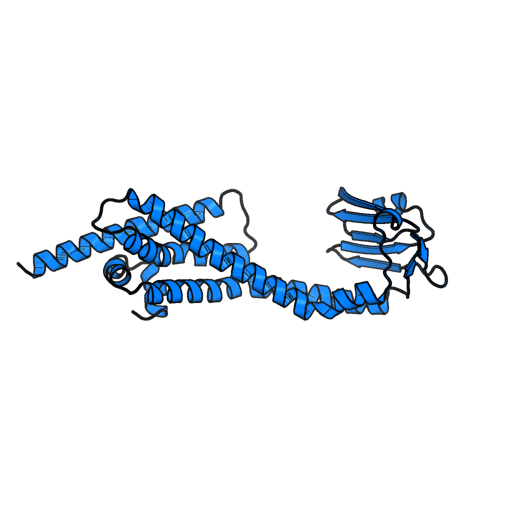 CA 1
ATOM 1051 C C . LYS A 1 132 ? 7.997 14.078 -27.835 1.00 92.19 132 LYS A C 1
ATOM 1053 O O . LYS A 1 132 ? 7.708 14.768 -26.856 1.00 92.19 132 LYS A O 1
ATOM 1058 N N . TYR A 1 133 ? 9.228 13.626 -28.049 1.00 91.50 133 TYR A N 1
ATOM 1059 C CA . TYR A 1 133 ? 10.337 13.889 -27.127 1.00 91.50 133 TYR A CA 1
ATOM 1060 C C . TYR A 1 133 ? 10.586 15.392 -26.933 1.00 91.50 133 TYR A C 1
ATOM 1062 O O . TYR A 1 133 ? 10.863 15.837 -25.822 1.00 91.50 133 TYR A O 1
ATOM 1070 N N . SER A 1 134 ? 10.413 16.194 -27.989 1.00 89.00 134 SER A N 1
ATOM 1071 C CA . SER A 1 134 ? 10.554 17.656 -27.932 1.00 89.00 134 SER A CA 1
ATOM 1072 C C . SER A 1 134 ? 9.519 18.333 -27.032 1.00 89.00 134 SER A C 1
ATOM 1074 O O . SER A 1 134 ? 9.834 19.321 -26.377 1.00 89.00 134 SER A O 1
ATOM 1076 N N . THR A 1 135 ? 8.301 17.792 -26.952 1.00 89.88 135 THR A N 1
ATOM 1077 C CA . THR A 1 135 ? 7.256 18.282 -26.039 1.00 89.88 135 THR A CA 1
ATOM 1078 C C . THR A 1 135 ? 7.582 17.945 -24.590 1.00 89.88 135 THR A C 1
ATOM 1080 O O . THR A 1 135 ? 7.287 18.726 -23.690 1.00 89.88 135 THR A O 1
ATOM 1083 N N . LEU A 1 136 ? 8.206 16.790 -24.366 1.00 84.00 136 LEU A N 1
ATOM 1084 C CA . LEU A 1 136 ? 8.609 16.341 -23.039 1.00 84.00 136 LEU A CA 1
ATOM 1085 C C . LEU A 1 136 ? 9.861 17.072 -22.530 1.00 84.00 136 LEU A C 1
ATOM 1087 O O . LEU A 1 136 ? 10.105 17.066 -21.327 1.00 84.00 136 LEU A O 1
ATOM 1091 N N . ASN A 1 137 ? 10.631 17.705 -23.425 1.00 85.12 137 ASN A N 1
ATOM 1092 C CA . ASN A 1 137 ? 11.915 18.344 -23.125 1.00 85.12 137 ASN A CA 1
ATOM 1093 C C . ASN A 1 137 ? 12.834 17.422 -22.297 1.00 85.12 137 ASN A C 1
ATOM 1095 O O . ASN A 1 137 ? 13.452 17.842 -21.319 1.00 85.12 137 ASN A O 1
ATOM 1099 N N . MET A 1 138 ? 12.847 16.136 -22.660 1.00 71.69 138 MET A N 1
ATOM 1100 C CA . MET A 1 138 ? 13.588 15.095 -21.960 1.00 71.69 138 MET A CA 1
ATOM 1101 C C . MET A 1 138 ? 14.761 14.626 -22.810 1.00 71.69 138 MET A C 1
ATOM 1103 O O . MET A 1 138 ? 14.565 14.153 -23.929 1.00 71.69 138 MET A O 1
ATOM 1107 N N . ASP A 1 139 ? 15.950 14.684 -22.219 1.00 87.38 139 ASP A N 1
ATOM 1108 C CA . ASP A 1 139 ? 17.113 13.933 -22.671 1.00 87.38 139 ASP A CA 1
ATOM 1109 C C . ASP A 1 139 ? 17.257 12.710 -21.759 1.00 87.38 139 ASP A C 1
ATOM 1111 O O . ASP A 1 139 ? 17.291 12.847 -20.535 1.00 87.38 139 ASP A O 1
ATOM 1115 N N . PHE A 1 140 ? 17.328 11.515 -22.340 1.00 89.12 140 PHE A N 1
ATOM 1116 C CA . PHE A 1 140 ? 17.581 10.290 -21.580 1.00 89.12 140 PHE A CA 1
ATOM 1117 C C . PHE A 1 140 ? 18.322 9.261 -22.426 1.00 89.12 140 PHE A C 1
ATOM 1119 O O . PHE A 1 140 ? 18.307 9.303 -23.654 1.00 89.12 140 PHE A O 1
ATOM 1126 N N . ASN A 1 141 ? 19.000 8.331 -21.773 1.00 93.06 141 ASN A N 1
ATOM 1127 C CA . ASN A 1 141 ? 19.805 7.302 -22.418 1.00 93.06 141 ASN A CA 1
ATOM 1128 C C . ASN A 1 141 ? 19.558 5.923 -21.791 1.00 93.06 141 ASN A C 1
ATOM 1130 O O . ASN A 1 141 ? 18.794 5.774 -20.830 1.00 93.06 141 ASN A O 1
ATOM 1134 N N . LYS A 1 142 ? 20.245 4.903 -22.317 1.00 93.62 142 LYS A N 1
ATOM 1135 C CA . LYS A 1 142 ? 20.142 3.527 -21.814 1.00 93.62 142 LYS A CA 1
ATOM 1136 C C . LYS A 1 142 ? 20.350 3.425 -20.297 1.00 93.62 142 LYS A C 1
ATOM 1138 O O . LYS A 1 142 ? 19.621 2.672 -19.646 1.00 93.62 142 LYS A O 1
ATOM 1143 N N . LYS A 1 143 ? 21.332 4.147 -19.742 1.00 94.25 143 LYS A N 1
ATOM 1144 C CA . LYS A 1 143 ? 21.714 4.075 -18.321 1.00 94.25 143 LYS A CA 1
ATOM 1145 C C . LYS A 1 143 ? 20.647 4.646 -17.400 1.00 94.25 143 LYS A C 1
ATOM 1147 O O . LYS A 1 143 ? 20.523 4.152 -16.287 1.00 94.25 143 LYS A O 1
ATOM 1152 N N . ASP A 1 144 ? 19.873 5.630 -17.848 1.00 93.69 144 ASP A N 1
ATOM 1153 C CA . ASP A 1 144 ? 18.825 6.232 -17.019 1.00 93.69 144 ASP A CA 1
ATOM 1154 C C . ASP A 1 144 ? 17.711 5.216 -16.733 1.00 93.69 144 ASP A C 1
ATOM 1156 O O . ASP A 1 144 ? 17.331 5.004 -15.582 1.00 93.69 144 ASP A O 1
ATOM 1160 N N . ILE A 1 145 ? 17.249 4.500 -17.766 1.00 92.12 145 ILE A N 1
ATOM 1161 C CA . ILE A 1 145 ? 16.274 3.410 -17.601 1.00 92.12 145 ILE A CA 1
ATOM 1162 C C . ILE A 1 145 ? 16.907 2.229 -16.852 1.00 92.12 145 ILE A C 1
ATOM 1164 O O . ILE A 1 145 ? 16.286 1.683 -15.938 1.00 92.12 145 ILE A O 1
ATOM 1168 N N . GLY A 1 146 ? 18.148 1.861 -17.192 1.00 93.88 146 GLY A N 1
ATOM 1169 C CA . GLY A 1 146 ? 18.879 0.787 -16.512 1.00 93.88 146 GLY A CA 1
ATOM 1170 C C . GLY A 1 146 ? 19.007 1.032 -15.005 1.00 93.88 146 GLY A C 1
ATOM 1171 O O . GLY A 1 146 ? 18.687 0.154 -14.214 1.00 93.88 146 GLY A O 1
ATOM 1172 N N . GLY A 1 147 ? 19.341 2.258 -14.592 1.00 94.44 147 GLY A N 1
ATOM 1173 C CA . GLY A 1 147 ? 19.453 2.638 -13.183 1.00 94.44 147 GLY A CA 1
ATOM 1174 C C . GLY A 1 147 ? 18.132 2.547 -12.411 1.00 94.44 147 GLY A C 1
ATOM 1175 O O . GLY A 1 147 ? 18.128 2.170 -11.235 1.00 94.44 147 GLY A O 1
ATOM 1176 N N . ILE A 1 148 ? 16.997 2.834 -13.058 1.00 92.88 148 ILE A N 1
ATOM 1177 C CA . ILE A 1 148 ? 15.666 2.635 -12.462 1.00 92.88 148 ILE A CA 1
ATOM 1178 C C . ILE A 1 148 ? 15.390 1.140 -12.261 1.00 92.88 148 ILE A C 1
ATOM 1180 O O . ILE A 1 148 ? 14.931 0.740 -11.190 1.00 92.88 148 ILE A O 1
ATOM 1184 N N . LEU A 1 149 ? 15.686 0.307 -13.263 1.00 93.56 149 LEU A N 1
ATOM 1185 C CA . LEU A 1 149 ? 15.491 -1.143 -13.182 1.00 93.56 149 LEU A CA 1
ATOM 1186 C C . LEU A 1 149 ? 16.422 -1.789 -12.142 1.00 93.56 149 LEU A C 1
ATOM 1188 O O . LEU A 1 149 ? 15.974 -2.616 -11.349 1.00 93.56 149 LEU A O 1
ATOM 1192 N N . ASP A 1 150 ? 17.676 -1.351 -12.059 1.00 95.00 150 ASP A N 1
ATOM 1193 C CA . ASP A 1 150 ? 18.649 -1.801 -11.055 1.00 95.00 150 ASP A CA 1
ATOM 1194 C C . ASP A 1 150 ? 18.262 -1.376 -9.631 1.00 95.00 150 ASP A C 1
ATOM 1196 O O . ASP A 1 150 ? 18.583 -2.052 -8.651 1.00 95.00 150 ASP A O 1
ATOM 1200 N N . SER A 1 151 ? 17.467 -0.312 -9.500 1.00 96.06 151 SER A N 1
ATOM 1201 C CA . SER A 1 151 ? 16.886 0.129 -8.227 1.00 96.06 151 SER A CA 1
ATOM 1202 C C . SER A 1 151 ? 15.689 -0.724 -7.768 1.00 96.06 151 SER A C 1
ATOM 1204 O O . SER A 1 151 ? 14.997 -0.342 -6.818 1.00 96.06 151 SER A O 1
ATOM 1206 N N . HIS A 1 152 ? 15.437 -1.892 -8.381 1.00 94.50 152 HIS A N 1
ATOM 1207 C CA . HIS A 1 152 ? 14.306 -2.781 -8.073 1.00 94.50 152 HIS A CA 1
ATOM 1208 C C . HIS A 1 152 ? 14.135 -3.075 -6.571 1.00 94.50 152 HIS A C 1
ATOM 1210 O O . HIS A 1 152 ? 13.008 -3.122 -6.078 1.00 94.50 152 HIS A O 1
ATOM 1216 N N . GLY A 1 153 ? 15.236 -3.235 -5.823 1.00 95.25 153 GLY A N 1
ATOM 1217 C CA . GLY A 1 153 ? 15.230 -3.436 -4.368 1.00 95.25 153 GLY A CA 1
ATOM 1218 C C . GLY A 1 153 ? 14.649 -2.257 -3.591 1.00 95.25 153 GLY A C 1
ATOM 1219 O O . GLY A 1 153 ? 13.789 -2.437 -2.722 1.00 95.25 153 GLY A O 1
ATOM 1220 N N . ALA A 1 154 ? 15.090 -1.045 -3.925 1.00 95.88 154 ALA A N 1
ATOM 1221 C CA . ALA A 1 154 ? 14.611 0.181 -3.301 1.00 95.88 154 ALA A CA 1
ATOM 1222 C C . ALA A 1 154 ? 13.149 0.448 -3.677 1.00 95.88 154 ALA A C 1
ATOM 1224 O O . ALA A 1 154 ? 12.335 0.727 -2.798 1.00 95.88 154 ALA A O 1
ATOM 1225 N N . ILE A 1 155 ? 12.794 0.274 -4.953 1.00 93.56 155 ILE A N 1
ATOM 1226 C CA . ILE A 1 155 ? 11.433 0.480 -5.463 1.00 93.56 155 ILE A CA 1
ATOM 1227 C C . ILE A 1 155 ? 10.448 -0.486 -4.798 1.00 93.56 155 ILE A C 1
ATOM 1229 O O . ILE A 1 155 ? 9.421 -0.048 -4.281 1.00 93.56 155 ILE A O 1
ATOM 1233 N N . SER A 1 156 ? 10.765 -1.785 -4.728 1.00 93.81 156 SER A N 1
ATOM 1234 C CA . SER A 1 156 ? 9.882 -2.758 -4.073 1.00 93.81 156 SER A CA 1
ATOM 1235 C C . SER A 1 156 ? 9.716 -2.481 -2.579 1.00 93.81 156 SER A C 1
ATOM 1237 O O . SER A 1 156 ? 8.620 -2.632 -2.038 1.00 93.81 156 SER A O 1
ATOM 1239 N N . SER A 1 157 ? 10.787 -2.041 -1.912 1.00 94.62 157 SER A N 1
ATOM 1240 C CA . SER A 1 157 ? 10.758 -1.709 -0.483 1.00 94.62 157 SER A CA 1
ATOM 1241 C C . SER A 1 157 ? 9.945 -0.441 -0.215 1.00 94.62 157 SER A C 1
ATOM 1243 O O . SER A 1 157 ? 9.124 -0.416 0.701 1.00 94.62 157 SER A O 1
ATOM 1245 N N . ALA A 1 158 ? 10.116 0.592 -1.044 1.00 95.06 158 ALA A N 1
ATOM 1246 C CA . ALA A 1 158 ? 9.340 1.825 -0.975 1.00 95.06 158 ALA A CA 1
ATOM 1247 C C . ALA A 1 158 ? 7.853 1.561 -1.242 1.00 95.06 158 ALA A C 1
ATOM 1249 O O . ALA A 1 158 ? 7.001 2.026 -0.488 1.00 95.06 158 ALA A O 1
ATOM 1250 N N . MET A 1 159 ? 7.534 0.750 -2.255 1.00 92.56 159 MET A N 1
ATOM 1251 C CA . MET A 1 159 ? 6.163 0.333 -2.550 1.00 92.56 159 MET A CA 1
ATOM 1252 C C . MET A 1 159 ? 5.535 -0.401 -1.358 1.00 92.56 159 MET A C 1
ATOM 1254 O O . MET A 1 159 ? 4.427 -0.059 -0.947 1.00 92.56 159 MET A O 1
ATOM 1258 N N . PHE A 1 160 ? 6.246 -1.362 -0.756 1.00 95.12 160 PHE A N 1
ATOM 1259 C CA . PHE A 1 160 ? 5.777 -2.044 0.452 1.00 95.12 160 PHE A CA 1
ATOM 1260 C C . PHE A 1 160 ? 5.517 -1.057 1.598 1.00 95.12 160 PHE A C 1
ATOM 1262 O O . PHE A 1 160 ? 4.460 -1.116 2.224 1.00 95.12 160 PHE A O 1
ATOM 1269 N N . ALA A 1 161 ? 6.440 -0.123 1.847 1.00 95.69 161 ALA A N 1
ATOM 1270 C CA . ALA A 1 161 ? 6.297 0.878 2.901 1.00 95.69 161 ALA A CA 1
ATOM 1271 C C . ALA A 1 161 ? 5.075 1.786 2.677 1.00 95.69 161 ALA A C 1
ATOM 1273 O O . ALA A 1 161 ? 4.304 2.008 3.609 1.00 95.69 161 ALA A O 1
ATOM 1274 N N . ILE A 1 162 ? 4.857 2.253 1.443 1.00 95.50 162 ILE A N 1
ATOM 1275 C CA . ILE A 1 162 ? 3.697 3.076 1.068 1.00 95.50 162 ILE A CA 1
ATOM 1276 C C . ILE A 1 162 ? 2.391 2.303 1.289 1.00 95.50 162 ILE A C 1
ATOM 1278 O O . ILE A 1 162 ? 1.467 2.823 1.918 1.00 95.50 162 ILE A O 1
ATOM 1282 N N . LEU A 1 163 ? 2.316 1.048 0.834 1.00 93.56 163 LEU A N 1
ATOM 1283 C CA . LEU A 1 163 ? 1.129 0.204 1.007 1.00 93.56 163 LEU A CA 1
ATOM 1284 C C . LEU A 1 163 ? 0.861 -0.115 2.483 1.00 93.56 163 LEU A C 1
ATOM 1286 O O . LEU A 1 163 ? -0.276 -0.008 2.944 1.00 93.56 163 LEU A O 1
ATOM 1290 N N . ALA A 1 164 ? 1.900 -0.450 3.251 1.00 94.25 164 ALA A N 1
ATOM 1291 C CA . ALA A 1 164 ? 1.791 -0.710 4.682 1.00 94.25 164 ALA A CA 1
ATOM 1292 C C . ALA A 1 164 ? 1.341 0.537 5.457 1.00 94.25 164 ALA A C 1
ATOM 1294 O O . ALA A 1 164 ? 0.480 0.445 6.333 1.00 94.25 164 ALA A O 1
ATOM 1295 N N . PHE A 1 165 ? 1.868 1.712 5.111 1.00 95.25 165 PHE A N 1
ATOM 1296 C CA . PHE A 1 165 ? 1.454 2.975 5.714 1.00 95.25 165 PHE A CA 1
ATOM 1297 C C . PHE A 1 165 ? -0.003 3.318 5.374 1.00 95.25 165 PHE A C 1
ATOM 1299 O O . PHE A 1 165 ? -0.786 3.644 6.269 1.00 95.25 165 PHE A O 1
ATOM 1306 N N . GLY A 1 166 ? -0.404 3.145 4.110 1.00 93.75 166 GLY A N 1
ATOM 1307 C CA . GLY A 1 166 ? -1.798 3.280 3.680 1.00 93.75 166 GLY A CA 1
ATOM 1308 C C . GLY A 1 166 ? -2.741 2.327 4.421 1.00 93.75 166 GLY A C 1
ATOM 1309 O O . GLY A 1 166 ? -3.835 2.724 4.821 1.00 93.75 166 GLY A O 1
ATOM 1310 N N . PHE A 1 167 ? -2.301 1.097 4.696 1.00 93.06 167 PHE A N 1
ATOM 1311 C CA . PHE A 1 167 ? -3.059 0.114 5.475 1.00 93.06 167 PHE A CA 1
ATOM 1312 C C . PHE A 1 167 ? -3.272 0.553 6.932 1.00 93.06 167 PHE A C 1
ATOM 1314 O O . PHE A 1 167 ? -4.380 0.431 7.460 1.00 93.06 167 PHE A O 1
ATOM 1321 N N . ILE A 1 168 ? -2.244 1.127 7.569 1.00 94.94 168 ILE A N 1
ATOM 1322 C CA . ILE A 1 168 ? -2.337 1.694 8.924 1.00 94.94 168 ILE A CA 1
ATOM 1323 C C . ILE A 1 168 ? -3.318 2.874 8.949 1.00 94.94 168 ILE A C 1
ATOM 1325 O O . ILE A 1 168 ? -4.205 2.915 9.804 1.00 94.94 168 ILE A O 1
ATOM 1329 N N . ILE A 1 169 ? -3.202 3.812 8.002 1.00 95.25 169 ILE A N 1
ATOM 1330 C CA . ILE A 1 169 ? -4.134 4.945 7.885 1.00 95.25 169 ILE A CA 1
ATOM 1331 C C . ILE A 1 169 ? -5.563 4.437 7.680 1.00 95.25 169 ILE A C 1
ATOM 1333 O O . ILE A 1 169 ? -6.481 4.886 8.366 1.00 95.25 169 ILE A O 1
ATOM 1337 N N . GLY A 1 170 ? -5.753 3.465 6.785 1.00 93.00 170 GLY A N 1
ATOM 1338 C CA . GLY A 1 170 ? -7.049 2.854 6.508 1.00 93.00 170 GLY A CA 1
ATOM 1339 C C . GLY A 1 170 ? -7.682 2.208 7.742 1.00 93.00 170 GLY A C 1
ATOM 1340 O O . GLY A 1 170 ? -8.888 2.355 7.952 1.00 93.00 170 GLY A O 1
ATOM 1341 N N . LEU A 1 171 ? -6.887 1.553 8.599 1.00 95.38 171 LEU A N 1
ATOM 1342 C CA . LEU A 1 171 ? -7.352 1.023 9.885 1.00 95.38 171 LEU A CA 1
ATOM 1343 C C . LEU A 1 171 ? -7.899 2.143 10.770 1.00 95.38 171 LEU A C 1
ATOM 1345 O O . LEU A 1 171 ? -9.022 2.027 11.263 1.00 95.38 171 LEU A O 1
ATOM 1349 N N . TYR A 1 172 ? -7.133 3.218 10.971 1.00 95.94 172 TYR A N 1
ATOM 1350 C CA . TYR A 1 172 ? -7.545 4.320 11.846 1.00 95.94 172 TYR A CA 1
ATOM 1351 C C . TYR A 1 172 ? -8.744 5.080 11.302 1.00 95.94 172 TYR A C 1
ATOM 1353 O O . TYR A 1 172 ? -9.667 5.376 12.059 1.00 95.94 172 TYR A O 1
ATOM 1361 N N . PHE A 1 173 ? -8.770 5.334 9.995 1.00 95.31 173 PHE A N 1
ATOM 1362 C CA . PHE A 1 173 ? -9.917 5.932 9.331 1.00 95.31 173 PHE A CA 1
ATOM 1363 C C . PHE A 1 173 ? -11.171 5.075 9.540 1.00 95.31 173 PHE A C 1
ATOM 1365 O O . PHE A 1 173 ? -12.210 5.573 9.970 1.00 95.31 173 PHE A O 1
ATOM 1372 N N . ARG A 1 174 ? -11.063 3.755 9.351 1.00 94.50 174 ARG A N 1
ATOM 1373 C CA . ARG A 1 174 ? -12.170 2.827 9.601 1.00 94.50 174 ARG A CA 1
ATOM 1374 C C . ARG A 1 174 ? -12.608 2.836 11.062 1.00 94.50 174 ARG A C 1
ATOM 1376 O O . ARG A 1 174 ? -13.798 2.955 11.335 1.00 94.50 174 ARG A O 1
ATOM 1383 N N . ALA A 1 175 ? -11.668 2.739 11.998 1.00 96.69 175 ALA A N 1
ATOM 1384 C CA . ALA A 1 175 ? -11.954 2.773 13.429 1.00 96.69 175 ALA A CA 1
ATOM 1385 C C . ALA A 1 175 ? -12.628 4.089 13.851 1.00 96.69 175 ALA A C 1
ATOM 1387 O O . ALA A 1 175 ? -13.516 4.074 14.703 1.00 96.69 175 ALA A O 1
ATOM 1388 N N . PHE A 1 176 ? -12.258 5.209 13.231 1.00 96.50 176 PHE A N 1
ATOM 1389 C CA . PHE A 1 176 ? -12.872 6.511 13.464 1.00 96.50 176 PHE A CA 1
ATOM 1390 C C . PHE A 1 176 ? -14.335 6.544 13.015 1.00 96.50 176 PHE A C 1
ATOM 1392 O O . PHE A 1 176 ? -15.210 6.858 13.820 1.00 96.50 176 PHE A O 1
ATOM 1399 N N . ILE A 1 177 ? -14.624 6.127 11.779 1.00 95.88 177 ILE A N 1
ATOM 1400 C CA . ILE A 1 177 ? -16.003 6.042 11.270 1.00 95.88 177 ILE A CA 1
ATOM 1401 C C . ILE A 1 177 ? -16.845 5.073 12.111 1.00 95.88 177 ILE A C 1
ATOM 1403 O O . ILE A 1 177 ? -17.968 5.398 12.495 1.00 95.88 177 ILE A O 1
ATOM 1407 N N . VAL A 1 178 ? -16.290 3.908 12.464 1.00 96.31 178 VAL A N 1
ATOM 1408 C CA . VAL A 1 178 ? -16.953 2.925 13.337 1.00 96.31 178 VAL A CA 1
ATOM 1409 C C . VAL A 1 178 ? -17.261 3.533 14.710 1.00 96.31 178 VAL A C 1
ATOM 1411 O O . VAL A 1 178 ? -18.343 3.303 15.243 1.00 96.31 178 VAL A O 1
ATOM 1414 N N . ALA A 1 179 ? -16.366 4.349 15.273 1.00 96.19 179 ALA A N 1
ATOM 1415 C CA . ALA A 1 179 ? -16.605 5.035 16.542 1.00 96.19 179 ALA A CA 1
ATOM 1416 C C . ALA A 1 179 ? -17.695 6.114 16.445 1.00 96.19 179 ALA A C 1
ATOM 1418 O O . ALA A 1 179 ? -18.512 6.214 17.362 1.00 96.19 179 ALA A O 1
ATOM 1419 N N . ILE A 1 180 ? -17.736 6.881 15.346 1.00 95.62 180 ILE A N 1
ATOM 1420 C CA . ILE A 1 180 ? -18.789 7.875 15.077 1.00 95.62 180 ILE A CA 1
ATOM 1421 C C . ILE A 1 180 ? -20.150 7.191 15.018 1.00 95.62 180 ILE A C 1
ATOM 1423 O O . ILE A 1 180 ? -21.042 7.552 15.780 1.00 95.62 180 ILE A O 1
ATOM 1427 N N . ILE A 1 181 ? -20.305 6.164 14.180 1.00 94.06 181 ILE A N 1
ATOM 1428 C CA . ILE A 1 181 ? -21.559 5.396 14.085 1.00 94.06 181 ILE A CA 1
ATOM 1429 C C . ILE A 1 181 ? -21.891 4.766 15.437 1.00 94.06 181 ILE A C 1
ATOM 1431 O O . ILE A 1 181 ? -23.039 4.760 15.880 1.00 94.06 181 ILE A O 1
ATOM 1435 N N . GLY A 1 182 ? -20.852 4.309 16.133 1.00 92.44 182 GLY A N 1
ATOM 1436 C CA . GLY A 1 182 ? -20.936 3.770 17.470 1.00 92.44 182 GLY A CA 1
ATOM 1437 C C . GLY A 1 182 ? -21.643 4.688 18.455 1.00 92.44 182 GLY A C 1
ATOM 1438 O O . GLY A 1 182 ? -22.256 4.156 19.365 1.00 92.44 182 GLY A O 1
ATOM 1439 N N . THR A 1 183 ? -21.624 6.018 18.299 1.00 91.19 183 THR A N 1
ATOM 1440 C CA . THR A 1 183 ? -22.316 6.964 19.205 1.00 91.19 183 THR A CA 1
ATOM 1441 C C . THR A 1 183 ? -23.832 6.759 19.278 1.00 91.19 183 THR A C 1
ATOM 1443 O O . THR A 1 183 ? -24.427 7.049 20.311 1.00 91.19 183 THR A O 1
ATOM 1446 N N . ILE A 1 184 ? -24.439 6.171 18.242 1.00 92.69 184 ILE A N 1
ATOM 1447 C CA . ILE A 1 184 ? -25.874 5.854 18.184 1.00 92.69 184 ILE A CA 1
ATOM 1448 C C . ILE A 1 184 ? -26.219 4.676 19.119 1.00 92.69 184 ILE A C 1
ATOM 1450 O O . ILE A 1 184 ? -27.367 4.490 19.525 1.00 92.69 184 ILE A O 1
ATOM 1454 N N . PHE A 1 185 ? -25.232 3.856 19.497 1.00 90.94 185 PHE A N 1
ATOM 1455 C CA . PHE A 1 185 ? -25.456 2.681 20.336 1.00 90.94 185 PHE A CA 1
ATOM 1456 C C . PHE A 1 185 ? -25.699 3.062 21.799 1.00 90.94 185 PHE A C 1
ATOM 1458 O O . PHE A 1 185 ? -24.904 3.785 22.410 1.00 90.94 185 PHE A O 1
ATOM 1465 N N . LYS A 1 186 ? -26.766 2.503 22.385 1.00 86.50 186 LYS A N 1
ATOM 1466 C CA . LYS A 1 186 ? -27.080 2.642 23.814 1.00 86.50 186 LYS A CA 1
ATOM 1467 C C . LYS A 1 186 ? -25.963 2.028 24.672 1.00 86.50 186 LYS A C 1
ATOM 1469 O O . LYS A 1 186 ? -25.566 0.890 24.431 1.00 86.50 186 LYS A O 1
ATOM 1474 N N . GLY A 1 187 ? -25.485 2.782 25.662 1.00 80.25 187 GLY A N 1
ATOM 1475 C CA . GLY A 1 187 ? -24.470 2.356 26.632 1.00 80.25 187 GLY A CA 1
ATOM 1476 C C . GLY A 1 187 ? -23.665 3.532 27.194 1.00 80.25 187 GLY A C 1
ATOM 1477 O O . GLY A 1 187 ? -23.395 4.500 26.478 1.00 80.25 187 GLY A O 1
ATOM 1478 N N . GLU A 1 188 ? -23.254 3.438 28.459 1.00 79.12 188 GLU A N 1
ATOM 1479 C CA . GLU A 1 188 ? -22.476 4.465 29.166 1.00 79.12 188 GLU A CA 1
ATOM 1480 C C . GLU A 1 188 ? -20.998 4.423 28.751 1.00 79.12 188 GLU A C 1
ATOM 1482 O O . GLU A 1 188 ? -20.113 3.910 29.438 1.00 79.12 188 GLU A O 1
ATOM 1487 N N . THR A 1 189 ? -20.718 4.918 27.545 1.00 83.94 189 THR A N 1
ATOM 1488 C CA . THR A 1 189 ? -19.349 5.032 27.028 1.00 83.94 189 THR A CA 1
ATOM 1489 C C . THR A 1 189 ? -19.115 6.383 26.368 1.00 83.94 189 THR A C 1
ATOM 1491 O O . THR A 1 189 ? -19.888 6.813 25.505 1.00 83.94 189 THR A O 1
ATOM 1494 N N . THR A 1 190 ? -18.018 7.041 26.751 1.00 91.06 190 THR A N 1
ATOM 1495 C CA . THR A 1 190 ? -17.588 8.311 26.146 1.00 91.06 190 THR A CA 1
ATOM 1496 C C . THR A 1 190 ? -17.064 8.092 24.726 1.00 91.06 190 THR A C 1
ATOM 1498 O O . THR A 1 190 ? -16.666 6.981 24.366 1.00 91.06 190 THR A O 1
ATOM 1501 N N . PHE A 1 191 ? -16.993 9.144 23.904 1.00 91.44 191 PHE A N 1
ATOM 1502 C CA . PHE A 1 191 ? -16.452 9.025 22.542 1.00 91.44 191 PHE A CA 1
ATOM 1503 C C . PHE A 1 191 ? -15.021 8.462 22.525 1.00 91.44 191 PHE A C 1
ATOM 1505 O O . PHE A 1 191 ? -14.732 7.530 21.778 1.00 91.44 191 PHE A O 1
ATOM 1512 N N . GLY A 1 192 ? -14.138 8.944 23.408 1.00 92.00 192 GLY A N 1
ATOM 1513 C CA . GLY A 1 192 ? -12.768 8.428 23.510 1.00 92.00 192 GLY A CA 1
ATOM 1514 C C . GLY A 1 192 ? -12.712 6.943 23.887 1.00 92.00 192 GLY A C 1
ATOM 1515 O O . GLY A 1 192 ? -11.860 6.202 23.399 1.00 92.00 192 GLY A O 1
ATOM 1516 N N . GLN A 1 193 ? -13.648 6.467 24.713 1.00 93.56 193 GLN A N 1
ATOM 1517 C CA . GLN A 1 193 ? -13.790 5.040 24.999 1.00 93.56 193 GLN A CA 1
ATOM 1518 C C . GLN A 1 193 ? -14.294 4.264 23.779 1.00 93.56 193 GLN A C 1
ATOM 1520 O O . GLN A 1 193 ? -13.724 3.221 23.469 1.00 93.56 193 GLN A O 1
ATOM 1525 N N . ARG A 1 194 ? -15.296 4.776 23.053 1.00 93.44 194 ARG A N 1
ATOM 1526 C CA . ARG A 1 194 ? -15.814 4.151 21.822 1.00 93.44 194 ARG A CA 1
ATOM 1527 C C . ARG A 1 194 ? -14.745 4.052 20.740 1.00 93.44 194 ARG A C 1
ATOM 1529 O O . ARG A 1 194 ? -14.644 3.010 20.106 1.00 93.44 194 ARG A O 1
ATOM 1536 N N . PHE A 1 195 ? -13.905 5.073 20.592 1.00 95.88 195 PHE A N 1
ATOM 1537 C CA . PHE A 1 195 ? -12.773 5.036 19.670 1.00 95.88 195 PHE A CA 1
ATOM 1538 C C . PHE A 1 195 ? -11.731 3.984 20.068 1.00 95.88 195 PHE A C 1
ATOM 1540 O O . PHE A 1 195 ? -11.293 3.196 19.239 1.00 95.88 195 PHE A O 1
ATOM 1547 N N . LYS A 1 196 ? -11.374 3.876 21.355 1.00 95.12 196 LYS A N 1
ATOM 1548 C CA . LYS A 1 196 ? -10.499 2.776 21.801 1.00 95.12 196 LYS A CA 1
ATOM 1549 C C . LYS A 1 196 ? -11.122 1.410 21.524 1.00 95.12 196 LYS A C 1
ATOM 1551 O O . LYS A 1 196 ? -10.425 0.512 21.072 1.00 95.12 196 LYS A O 1
ATOM 1556 N N . LEU A 1 197 ? -12.418 1.244 21.792 1.00 95.62 197 LEU A N 1
ATOM 1557 C CA . LEU A 1 197 ? -13.128 -0.008 21.523 1.00 95.62 197 LEU A CA 1
ATOM 1558 C C . LEU A 1 197 ? -13.203 -0.315 20.027 1.00 95.62 197 LEU A C 1
ATOM 1560 O O . LEU A 1 197 ? -13.082 -1.481 19.658 1.00 95.62 197 LEU A O 1
ATOM 1564 N N . SER A 1 198 ? -13.346 0.698 19.169 1.00 96.69 198 SER A N 1
ATOM 1565 C CA . SER A 1 198 ? -13.381 0.494 17.724 1.00 96.69 198 SER A CA 1
ATOM 1566 C C . SER A 1 198 ? -12.048 -0.021 17.179 1.00 96.69 198 SER A C 1
ATOM 1568 O O . SER A 1 198 ? -12.075 -0.844 16.274 1.00 96.69 198 SER A O 1
ATOM 1570 N N . LEU A 1 199 ? -10.902 0.342 17.774 1.00 96.75 199 LEU A N 1
ATOM 1571 C CA . LEU A 1 199 ? -9.594 -0.240 17.421 1.00 96.75 199 LEU A CA 1
ATOM 1572 C C . LEU A 1 199 ? -9.528 -1.759 17.655 1.00 96.75 199 LEU A C 1
ATOM 1574 O O . LEU A 1 199 ? -8.873 -2.469 16.897 1.00 96.75 199 LEU A O 1
ATOM 1578 N N . TYR A 1 200 ? -10.210 -2.275 18.683 1.00 96.44 200 TYR A N 1
ATOM 1579 C CA . TYR A 1 200 ? -10.327 -3.722 18.896 1.00 96.44 200 TYR A CA 1
ATOM 1580 C C . TYR A 1 200 ? -11.409 -4.327 17.995 1.00 96.44 200 TYR A C 1
ATOM 1582 O O . TYR A 1 200 ? -11.178 -5.374 17.393 1.00 96.44 200 TYR A O 1
ATOM 1590 N N . ALA A 1 201 ? -12.551 -3.653 17.846 1.00 96.62 201 ALA A N 1
ATOM 1591 C CA . ALA A 1 201 ? -13.680 -4.116 17.039 1.00 96.62 201 ALA A CA 1
ATOM 1592 C C . ALA A 1 201 ? -13.366 -4.227 15.543 1.00 96.62 201 ALA A C 1
ATOM 1594 O O . ALA A 1 201 ? -13.974 -5.034 14.850 1.00 96.62 201 ALA A O 1
ATOM 1595 N N . THR A 1 202 ? -12.419 -3.441 15.027 1.00 96.12 202 THR A N 1
ATOM 1596 C CA . THR A 1 202 ? -11.977 -3.536 13.631 1.00 96.12 202 THR A CA 1
ATOM 1597 C C . THR A 1 202 ? -10.994 -4.677 13.388 1.00 96.12 202 THR A C 1
ATOM 1599 O O . THR A 1 202 ? -10.672 -4.931 12.230 1.00 96.12 202 THR A O 1
ATOM 1602 N N . THR A 1 203 ? -10.552 -5.408 14.420 1.00 96.00 203 THR A N 1
ATOM 1603 C CA . THR A 1 203 ? -9.601 -6.523 14.265 1.00 96.00 203 THR A CA 1
ATOM 1604 C C . THR A 1 203 ? -10.069 -7.564 13.242 1.00 96.00 203 THR A C 1
ATOM 1606 O O . THR A 1 203 ? -9.309 -7.834 12.310 1.00 96.00 203 THR A O 1
ATOM 1609 N N . PRO A 1 204 ? -11.310 -8.089 13.303 1.00 95.06 204 PRO A N 1
ATOM 1610 C CA . PRO A 1 204 ? -11.809 -9.024 12.294 1.00 95.06 204 PRO A CA 1
ATOM 1611 C C . PRO A 1 204 ? -11.805 -8.419 10.887 1.00 95.06 204 PRO A C 1
ATOM 1613 O O . PRO A 1 204 ? -11.425 -9.088 9.930 1.00 95.06 204 PRO A O 1
ATOM 1616 N N . SER A 1 205 ? -12.151 -7.134 10.754 1.00 94.19 205 SER A N 1
ATOM 1617 C CA . SER A 1 205 ? -12.112 -6.417 9.475 1.00 94.19 205 SER A CA 1
ATOM 1618 C C . SER A 1 205 ? -10.693 -6.254 8.930 1.00 94.19 205 SER A C 1
ATOM 1620 O O . SER A 1 205 ? -10.496 -6.273 7.721 1.00 94.19 205 SER A O 1
ATOM 1622 N N . VAL A 1 206 ? -9.694 -6.061 9.789 1.00 95.06 206 VAL A N 1
ATOM 1623 C CA . VAL A 1 206 ? -8.284 -5.969 9.378 1.00 95.06 206 VAL A CA 1
ATOM 1624 C C . VAL A 1 206 ? -7.799 -7.322 8.867 1.00 95.06 206 VAL A C 1
ATOM 1626 O O . VAL A 1 206 ? -7.223 -7.390 7.783 1.00 95.06 206 VAL A O 1
ATOM 1629 N N . VAL A 1 207 ? -8.101 -8.397 9.599 1.00 95.25 207 VAL A N 1
ATOM 1630 C CA . VAL A 1 207 ? -7.747 -9.766 9.201 1.00 95.25 207 VAL A CA 1
ATOM 1631 C C . VAL A 1 207 ? -8.417 -10.144 7.884 1.00 95.25 207 VAL A C 1
ATOM 1633 O O . VAL A 1 207 ? -7.743 -10.601 6.966 1.00 95.25 207 VAL A O 1
ATOM 1636 N N . LEU A 1 208 ? -9.720 -9.887 7.749 1.00 94.19 208 LEU A N 1
ATOM 1637 C CA . LEU A 1 208 ? -10.458 -10.176 6.521 1.00 94.19 208 LEU A CA 1
ATOM 1638 C C . LEU A 1 208 ? -9.931 -9.361 5.333 1.00 94.19 208 LEU A C 1
ATOM 1640 O O . LEU A 1 208 ? -9.777 -9.902 4.242 1.00 94.19 208 LEU A O 1
ATOM 1644 N N . SER A 1 209 ? -9.589 -8.086 5.550 1.00 92.31 209 SER A N 1
ATOM 1645 C CA . SER A 1 209 ? -8.974 -7.244 4.518 1.00 92.31 209 SER A CA 1
ATOM 1646 C C . SER A 1 209 ? -7.637 -7.804 4.044 1.00 92.31 209 SER A C 1
ATOM 1648 O O . SER A 1 209 ? -7.374 -7.794 2.849 1.00 92.31 209 SER A O 1
ATOM 1650 N N . ALA A 1 210 ? -6.796 -8.284 4.962 1.00 92.94 210 ALA A N 1
ATOM 1651 C CA . ALA A 1 210 ? -5.510 -8.868 4.606 1.00 92.94 210 ALA A CA 1
ATOM 1652 C C . ALA A 1 210 ? -5.672 -10.183 3.837 1.00 92.94 210 ALA A C 1
ATOM 1654 O O . ALA A 1 210 ? -4.945 -10.411 2.874 1.00 92.94 210 ALA A O 1
ATOM 1655 N N . ILE A 1 211 ? -6.657 -11.009 4.210 1.00 92.06 211 ILE A N 1
ATOM 1656 C CA . ILE A 1 211 ? -7.005 -12.226 3.466 1.00 92.06 211 ILE A CA 1
ATOM 1657 C C . ILE A 1 211 ? -7.450 -11.864 2.047 1.00 92.06 211 ILE A C 1
ATOM 1659 O O . ILE A 1 211 ? -6.911 -12.426 1.101 1.00 92.06 211 ILE A O 1
ATOM 1663 N N . PHE A 1 212 ? -8.371 -10.907 1.883 1.00 91.12 212 PHE A N 1
ATOM 1664 C CA . PHE A 1 212 ? -8.823 -10.456 0.561 1.00 91.12 212 PHE A CA 1
ATOM 1665 C C . PHE A 1 212 ? -7.667 -9.963 -0.309 1.00 91.12 212 PHE A C 1
ATOM 1667 O O . PHE A 1 212 ? -7.557 -10.392 -1.456 1.00 91.12 212 PHE A O 1
ATOM 1674 N N . SER A 1 213 ? -6.772 -9.143 0.249 1.00 88.69 213 SER A N 1
ATOM 1675 C CA . SER A 1 213 ? -5.569 -8.693 -0.456 1.00 88.69 213 SER A CA 1
ATOM 1676 C C . SER A 1 213 ? -4.668 -9.858 -0.867 1.00 88.69 213 SER A C 1
ATOM 1678 O O . SER A 1 213 ? -4.188 -9.884 -1.996 1.00 88.69 213 SER A O 1
ATOM 1680 N N . LEU A 1 214 ? -4.467 -10.838 0.020 1.00 86.50 214 LEU A N 1
ATOM 1681 C CA . LEU A 1 214 ? -3.606 -11.993 -0.232 1.00 86.50 214 LEU A CA 1
ATOM 1682 C C . LEU A 1 214 ? -4.139 -12.882 -1.363 1.00 86.50 214 LEU A C 1
ATOM 1684 O O . LEU A 1 214 ? -3.361 -13.341 -2.196 1.00 86.50 214 LEU A O 1
ATOM 1688 N N . VAL A 1 215 ? -5.453 -13.119 -1.407 1.00 88.19 215 VAL A N 1
ATOM 1689 C CA . VAL A 1 215 ? -6.081 -13.953 -2.447 1.00 88.19 215 VAL A CA 1
ATOM 1690 C C . VAL A 1 215 ? -6.456 -13.171 -3.712 1.00 88.19 215 VAL A C 1
ATOM 1692 O O . VAL A 1 215 ? -7.014 -13.746 -4.641 1.00 88.19 215 VAL A O 1
ATOM 1695 N N . GLY A 1 216 ? -6.175 -11.865 -3.760 1.00 84.19 216 GLY A N 1
ATOM 1696 C CA . GLY A 1 216 ? -6.519 -11.004 -4.895 1.00 84.19 216 GLY A CA 1
ATOM 1697 C C . GLY A 1 216 ? -8.025 -10.777 -5.074 1.00 84.19 216 GLY A C 1
ATOM 1698 O O . GLY A 1 216 ? -8.472 -10.448 -6.171 1.00 84.19 216 GLY A O 1
ATOM 1699 N N . VAL A 1 217 ? -8.823 -10.952 -4.017 1.00 85.25 217 VAL A N 1
ATOM 1700 C CA . VAL A 1 217 ? -10.276 -10.761 -4.067 1.00 85.25 217 VAL A CA 1
ATOM 1701 C C . VAL A 1 217 ? -10.598 -9.278 -3.941 1.00 85.25 217 VAL A C 1
ATOM 1703 O O . VAL A 1 217 ? -10.532 -8.697 -2.859 1.00 85.25 217 VAL A O 1
ATOM 1706 N N . ASN A 1 218 ? -11.016 -8.683 -5.055 1.00 78.50 218 ASN A N 1
ATOM 1707 C CA . ASN A 1 218 ? -11.527 -7.320 -5.119 1.00 78.50 218 ASN A CA 1
ATOM 1708 C C . ASN A 1 218 ? -12.885 -7.334 -5.823 1.00 78.50 218 ASN A C 1
ATOM 1710 O O . ASN A 1 218 ? -12.967 -7.592 -7.019 1.00 78.50 218 ASN A O 1
ATOM 1714 N N . PHE A 1 219 ? -13.957 -7.070 -5.078 1.00 84.81 219 PHE A N 1
ATOM 1715 C CA . PHE A 1 219 ? -15.306 -6.946 -5.627 1.00 84.81 219 PHE A CA 1
ATOM 1716 C C . PHE A 1 219 ? -15.980 -5.675 -5.114 1.00 84.81 219 PHE A C 1
ATOM 1718 O O . PHE A 1 219 ? -15.669 -5.176 -4.026 1.00 84.81 219 PHE A O 1
ATOM 1725 N N . THR A 1 220 ? -16.929 -5.162 -5.894 1.00 80.75 220 THR A N 1
ATOM 1726 C CA . THR A 1 220 ? -17.723 -3.983 -5.542 1.00 80.75 220 THR A CA 1
ATOM 1727 C C . THR A 1 220 ? -18.454 -4.219 -4.219 1.00 80.75 220 THR A C 1
ATOM 1729 O O . THR A 1 220 ? -19.326 -5.076 -4.128 1.00 80.75 220 THR A O 1
ATOM 1732 N N . GLY A 1 221 ? -18.086 -3.468 -3.177 1.00 83.88 221 GLY A N 1
ATOM 1733 C CA . GLY A 1 221 ? -18.689 -3.568 -1.841 1.00 83.88 221 GLY A CA 1
ATOM 1734 C C . GLY A 1 221 ? -17.824 -4.240 -0.769 1.00 83.88 221 GLY A C 1
ATOM 1735 O O . GLY A 1 221 ? -18.199 -4.183 0.402 1.00 83.88 221 GLY A O 1
ATOM 1736 N N . SER A 1 222 ? -16.647 -4.787 -1.104 1.00 86.31 222 SER A N 1
ATOM 1737 C CA . SER A 1 222 ? -15.716 -5.349 -0.107 1.00 86.31 222 SER A CA 1
ATOM 1738 C C . SER A 1 222 ? -15.383 -4.339 1.001 1.00 86.31 222 SER A C 1
ATOM 1740 O O . SER A 1 222 ? -15.453 -4.664 2.183 1.00 86.31 222 SER A O 1
ATOM 1742 N N . SER A 1 223 ? -15.144 -3.072 0.650 1.00 85.62 223 SER A N 1
ATOM 1743 C CA . SER A 1 223 ? -14.934 -1.989 1.617 1.00 85.62 223 SER A CA 1
ATOM 1744 C C . SER A 1 223 ? -16.116 -1.819 2.573 1.00 85.62 223 SER A C 1
ATOM 1746 O O . SER A 1 223 ? -15.910 -1.726 3.782 1.00 85.62 223 SER A O 1
ATOM 1748 N N . ILE A 1 224 ? -17.350 -1.826 2.055 1.00 91.00 224 ILE A N 1
ATOM 1749 C CA . ILE A 1 224 ? -18.579 -1.671 2.852 1.00 91.00 224 ILE A CA 1
ATOM 1750 C C . ILE A 1 224 ? -18.705 -2.826 3.847 1.00 91.00 224 ILE A C 1
ATOM 1752 O O . ILE A 1 224 ? -18.943 -2.587 5.031 1.00 91.00 224 ILE A O 1
ATOM 1756 N N . LEU A 1 225 ? -18.466 -4.061 3.395 1.00 92.94 225 LEU A N 1
ATOM 1757 C CA . LEU A 1 225 ? -18.470 -5.250 4.249 1.00 92.94 225 LEU A CA 1
ATOM 1758 C C . LEU A 1 225 ? -17.518 -5.088 5.444 1.00 92.94 225 LEU A C 1
ATOM 1760 O O . LEU A 1 225 ? -17.889 -5.372 6.582 1.00 92.94 225 LEU A O 1
ATOM 1764 N N . LEU A 1 226 ? -16.307 -4.577 5.206 1.00 93.06 226 LEU A N 1
ATOM 1765 C CA . LEU A 1 226 ? -15.313 -4.371 6.258 1.00 93.06 226 LEU A CA 1
ATOM 1766 C C . LEU A 1 226 ? -15.737 -3.306 7.285 1.00 93.06 226 LEU A C 1
ATOM 1768 O O . LEU A 1 226 ? -15.412 -3.447 8.470 1.00 93.06 226 LEU A O 1
ATOM 1772 N N . PHE A 1 227 ? -16.462 -2.263 6.863 1.00 93.25 227 PHE A N 1
ATOM 1773 C CA . PHE A 1 227 ? -17.062 -1.283 7.777 1.00 93.25 227 PHE A CA 1
ATOM 1774 C C . PHE A 1 227 ? -18.188 -1.908 8.599 1.00 93.25 227 PHE A C 1
ATOM 1776 O O . PHE A 1 227 ? -18.168 -1.801 9.825 1.00 93.25 2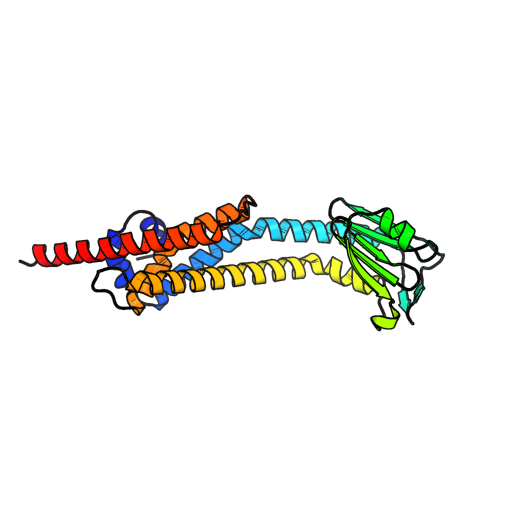27 PHE A O 1
ATOM 1783 N N . VAL A 1 228 ? -19.127 -2.601 7.946 1.00 95.06 228 VAL A N 1
ATOM 1784 C CA . VAL A 1 228 ? -20.259 -3.271 8.608 1.00 95.06 228 VAL A CA 1
ATOM 1785 C C . VAL A 1 228 ? -19.763 -4.245 9.671 1.00 95.06 228 VAL A C 1
ATOM 1787 O O . VAL A 1 228 ? -20.261 -4.229 10.794 1.00 95.06 228 VAL A O 1
ATOM 1790 N N . LEU A 1 229 ? -18.729 -5.028 9.362 1.00 95.69 229 LEU A N 1
ATOM 1791 C CA . LEU A 1 229 ? -18.134 -5.959 10.314 1.00 95.69 229 LEU A CA 1
ATOM 1792 C C . LEU A 1 229 ? -17.613 -5.234 11.568 1.00 95.69 229 LEU A C 1
ATOM 1794 O O . LEU A 1 229 ? -17.937 -5.632 12.684 1.00 95.69 229 LEU A O 1
ATOM 1798 N N . GLY A 1 230 ? -16.902 -4.115 11.406 1.00 95.88 230 GLY A N 1
ATOM 1799 C CA . GLY A 1 230 ? -16.426 -3.317 12.541 1.00 95.88 230 GLY A CA 1
ATOM 1800 C C . GLY A 1 230 ? -17.566 -2.723 13.378 1.00 95.88 230 GLY A C 1
ATOM 1801 O O . GLY A 1 230 ? -17.489 -2.710 14.606 1.00 95.88 230 GLY A O 1
ATOM 1802 N N . ILE A 1 231 ? -18.646 -2.279 12.729 1.00 96.25 231 ILE A N 1
ATOM 1803 C CA . ILE A 1 231 ? -19.852 -1.748 13.385 1.00 96.25 231 ILE A CA 1
ATOM 1804 C C . ILE A 1 231 ? -20.533 -2.836 14.227 1.00 96.25 231 ILE A C 1
ATOM 1806 O O . ILE A 1 231 ? -20.845 -2.601 15.396 1.00 96.25 231 ILE A O 1
ATOM 1810 N N . VAL A 1 232 ? -20.722 -4.035 13.664 1.00 96.25 232 VAL A N 1
ATOM 1811 C CA . VAL A 1 232 ? -21.320 -5.187 14.360 1.00 96.25 232 VAL A CA 1
ATOM 1812 C C . VAL A 1 232 ? -20.488 -5.568 15.582 1.00 96.25 232 VAL A C 1
ATOM 1814 O O . VAL A 1 232 ? -21.027 -5.705 16.681 1.00 96.25 232 VAL A O 1
ATOM 1817 N N . TYR A 1 233 ? -19.169 -5.670 15.423 1.00 96.31 233 TYR A N 1
ATOM 1818 C CA . TYR A 1 233 ? -18.271 -6.001 16.526 1.00 96.31 233 TYR A CA 1
ATOM 1819 C C . TYR A 1 233 ? -18.258 -4.930 17.617 1.00 96.31 233 TYR A C 1
ATOM 1821 O O . TYR A 1 233 ? -18.267 -5.264 18.803 1.00 96.31 233 TYR A O 1
ATOM 1829 N N . LEU A 1 234 ? -18.308 -3.646 17.248 1.00 96.31 234 LEU A N 1
ATOM 1830 C CA . LEU A 1 234 ? -18.404 -2.567 18.228 1.00 96.31 234 LEU A CA 1
ATOM 1831 C C . LEU A 1 234 ? -19.730 -2.641 18.992 1.00 96.31 234 LEU A C 1
ATOM 1833 O O . LEU A 1 234 ? -19.732 -2.519 20.215 1.00 96.31 234 LEU A O 1
ATOM 1837 N N . PHE A 1 235 ? -20.847 -2.879 18.301 1.00 95.31 235 PHE A N 1
ATOM 1838 C CA . PHE A 1 235 ? -22.159 -3.031 18.928 1.00 95.31 235 PHE A CA 1
ATOM 1839 C C . PHE A 1 235 ? -22.179 -4.172 19.952 1.00 95.31 235 PHE A C 1
ATOM 1841 O O . PHE A 1 235 ? -22.631 -3.991 21.087 1.00 95.31 235 PHE A O 1
ATOM 1848 N N . MET A 1 236 ? -21.649 -5.339 19.577 1.00 94.06 236 MET A N 1
ATOM 1849 C CA . MET A 1 236 ? -21.525 -6.485 20.481 1.00 94.06 236 MET A CA 1
ATOM 1850 C C . MET A 1 236 ? -20.589 -6.176 21.655 1.00 94.06 236 MET A C 1
ATOM 1852 O O . MET A 1 236 ? -20.903 -6.516 22.796 1.00 94.06 236 MET A O 1
ATOM 1856 N N . GLY A 1 237 ? -19.487 -5.470 21.395 1.00 93.88 237 GLY A N 1
ATOM 1857 C CA . GLY A 1 237 ? -18.547 -5.002 22.406 1.00 93.88 237 GLY A CA 1
ATOM 1858 C C . GLY A 1 237 ? -19.185 -4.076 23.440 1.00 93.88 237 GLY A C 1
ATOM 1859 O O . GLY A 1 237 ? -19.048 -4.316 24.636 1.00 93.88 237 GLY A O 1
ATOM 1860 N N . ILE A 1 238 ? -19.943 -3.062 23.008 1.00 93.31 238 ILE A N 1
ATOM 1861 C CA . ILE A 1 238 ? -20.650 -2.138 23.912 1.00 93.31 238 ILE A CA 1
ATOM 1862 C C . ILE A 1 238 ? -21.698 -2.886 24.745 1.00 93.31 238 ILE A C 1
ATOM 1864 O O . ILE A 1 238 ? -21.750 -2.708 25.960 1.00 93.31 238 ILE A O 1
ATOM 1868 N N . LYS A 1 239 ? -22.468 -3.802 24.140 1.00 91.81 239 LYS A N 1
ATOM 1869 C CA . LYS A 1 239 ? -23.380 -4.676 24.901 1.00 91.81 239 LYS A CA 1
ATOM 1870 C C . LYS A 1 239 ? -22.645 -5.535 25.937 1.00 91.81 239 LYS A C 1
ATOM 1872 O O . LYS A 1 239 ? -23.169 -5.766 27.025 1.00 91.81 239 LYS A O 1
ATOM 1877 N N . GLY A 1 240 ? -21.451 -6.024 25.604 1.00 90.06 240 GLY A N 1
ATOM 1878 C CA . GLY A 1 240 ? -20.593 -6.785 26.513 1.00 90.06 240 GLY A CA 1
ATOM 1879 C C . GLY A 1 240 ? -20.065 -5.959 27.690 1.00 90.06 240 GLY A C 1
ATOM 1880 O O . GLY A 1 240 ? -19.972 -6.479 28.804 1.00 90.06 240 GLY A O 1
ATOM 1881 N N . VAL A 1 241 ? -19.795 -4.668 27.468 1.00 90.06 241 VAL A N 1
ATOM 1882 C CA . VAL A 1 241 ? -19.433 -3.709 28.523 1.00 90.06 241 VAL A CA 1
ATOM 1883 C C . VAL A 1 241 ? -20.590 -3.540 29.504 1.00 90.06 241 VAL A C 1
ATOM 1885 O O . VAL A 1 241 ? -20.416 -3.844 30.680 1.00 90.06 241 VAL A O 1
ATOM 1888 N N . SER A 1 242 ? -21.781 -3.168 29.022 1.00 88.38 242 SER A N 1
ATOM 1889 C CA . SER A 1 242 ? -22.937 -2.910 29.894 1.00 88.38 242 SER A CA 1
ATOM 1890 C C . SER A 1 242 ? -23.358 -4.137 30.707 1.00 88.38 242 SER A C 1
ATOM 1892 O O . SER A 1 242 ? -23.727 -4.019 31.869 1.00 88.38 242 SER A O 1
ATOM 1894 N N . LYS A 1 243 ? -23.258 -5.345 30.134 1.00 86.69 243 LYS A N 1
ATOM 1895 C CA . LYS A 1 243 ? -23.521 -6.590 30.877 1.00 86.69 243 LYS A CA 1
ATOM 1896 C C . LYS A 1 243 ? -22.514 -6.850 31.997 1.00 86.69 243 LYS A C 1
ATOM 1898 O O . LYS A 1 243 ? -22.887 -7.429 33.009 1.00 86.69 243 LYS A O 1
ATOM 1903 N N . SER A 1 244 ? -21.250 -6.484 31.796 1.00 85.25 244 SER A N 1
ATOM 1904 C CA . SER A 1 244 ? -20.214 -6.658 32.820 1.00 85.25 244 SER A CA 1
ATOM 1905 C C . SER A 1 244 ? -20.432 -5.698 33.991 1.00 85.25 244 SER A C 1
ATOM 1907 O O . SER A 1 244 ? -20.286 -6.111 35.132 1.00 85.25 244 SER A O 1
ATOM 1909 N N . GLU A 1 245 ? -20.858 -4.463 33.714 1.00 81.81 245 GLU A N 1
ATOM 1910 C CA . GLU A 1 245 ? -21.176 -3.461 34.744 1.00 81.81 245 GLU A CA 1
ATOM 1911 C C . GLU A 1 245 ? -22.388 -3.856 35.584 1.00 81.81 245 GLU A C 1
ATOM 1913 O O . GLU A 1 245 ? -22.331 -3.801 36.805 1.00 81.81 245 GLU A O 1
ATOM 1918 N N . LEU A 1 246 ? -23.462 -4.324 34.939 1.00 79.62 246 LEU A N 1
ATOM 1919 C CA . LEU A 1 246 ? -24.639 -4.822 35.654 1.00 79.62 246 LEU A CA 1
ATOM 1920 C C . LEU A 1 246 ? -24.292 -5.983 36.588 1.00 79.62 246 LEU A C 1
ATOM 1922 O O . LEU A 1 246 ? -24.879 -6.101 37.655 1.00 79.62 246 LEU A O 1
ATOM 1926 N N . LYS A 1 247 ? -23.346 -6.839 36.190 1.00 80.56 247 LYS A N 1
ATOM 1927 C CA . LYS A 1 247 ? -22.899 -7.940 37.039 1.00 80.56 247 LYS A CA 1
ATOM 1928 C C . LYS A 1 247 ? -22.078 -7.442 38.235 1.00 80.56 247 LYS A C 1
ATOM 1930 O O . LYS A 1 247 ? -22.348 -7.884 39.339 1.00 80.56 247 LYS A O 1
ATOM 1935 N N . GLU A 1 248 ? -21.127 -6.528 38.018 1.00 78.88 248 GLU A N 1
ATOM 1936 C CA . GLU A 1 248 ? -20.334 -5.919 39.104 1.00 78.88 248 GLU A CA 1
ATOM 1937 C C . GLU A 1 248 ? -21.255 -5.251 40.148 1.00 78.88 248 GLU A C 1
ATOM 1939 O O . GLU A 1 248 ? -21.083 -5.483 41.336 1.00 78.88 248 GLU A O 1
ATOM 1944 N N . LEU A 1 249 ? -22.297 -4.530 39.714 1.00 79.00 249 LEU A N 1
ATOM 1945 C CA . LEU A 1 249 ? -23.270 -3.891 40.614 1.00 79.00 249 LEU A CA 1
ATOM 1946 C C . LEU A 1 249 ? -24.130 -4.882 41.412 1.00 79.00 249 LEU A C 1
ATOM 1948 O O . LEU A 1 249 ? -24.472 -4.603 42.554 1.00 79.00 249 LEU A O 1
ATOM 1952 N N . VAL A 1 250 ? -24.525 -6.008 40.810 1.00 80.00 250 VAL A N 1
ATOM 1953 C CA . VAL A 1 250 ? -25.317 -7.042 41.500 1.00 80.00 250 VAL A CA 1
ATOM 1954 C C . VAL A 1 250 ? -24.462 -7.821 42.497 1.00 80.00 250 VAL A C 1
ATOM 1956 O O . VAL A 1 250 ? -24.968 -8.182 43.549 1.00 80.00 250 VAL A O 1
ATOM 1959 N N . ASP A 1 251 ? -23.188 -8.070 42.184 1.00 81.00 251 ASP A N 1
ATOM 1960 C CA . ASP A 1 251 ? -22.264 -8.781 43.076 1.00 81.00 251 ASP A CA 1
ATOM 1961 C C . ASP A 1 251 ? -21.830 -7.910 44.291 1.00 81.00 251 ASP A C 1
ATOM 1963 O O . ASP A 1 251 ? -21.304 -8.446 45.265 1.00 81.00 251 ASP A O 1
ATOM 1967 N N . GLU A 1 252 ? -22.035 -6.584 44.242 1.00 72.38 252 GLU A N 1
ATOM 1968 C CA . GLU A 1 252 ? -21.755 -5.625 45.332 1.00 72.38 252 GLU A CA 1
ATOM 1969 C C . GLU A 1 252 ? -22.951 -5.364 46.278 1.00 72.38 252 GLU A C 1
ATOM 1971 O O . GLU A 1 252 ? -22.767 -4.710 47.310 1.00 72.38 252 GLU A O 1
ATOM 1976 N N . LEU A 1 253 ? -24.153 -5.856 45.944 1.00 63.53 253 LEU A N 1
ATOM 1977 C CA . LEU A 1 253 ? -25.392 -5.738 46.736 1.00 63.53 253 LEU A CA 1
ATOM 1978 C C . LEU A 1 253 ? -25.630 -6.968 47.623 1.00 63.53 253 LEU A C 1
ATOM 1980 O O . LEU A 1 253 ? -26.119 -6.764 48.758 1.00 63.53 253 LEU A O 1
#

InterPro domains:
  IPR009574 Protein of unknown function DUF1189 [PF06691] (4-238)

Foldseek 3Di:
DDLVCLLVCLVPPLLCLLVLLVDDPVRLLVSLLVLLLVLLCLQQVVVLVVQLVVLLVVLVCLVVFPAKWKQDPQFIDGVVQPWTKDDDPVEIETEGADDDVVVVLQVTQAYWYHYGFWIFGHHRNDTPDIDGCVVVVDIDISVVVSVVSVCSVVVSVVVSVVSSVVSSVLLLVLLLVLLVVLVVADAPHDSSSSSSSLSSLLSVLSNVVSVCSNVVPDDPCNSVVSSVSSNVSSNSSRVSSVVSVVVVVVVVD

Radius of gyration: 26.94 Å; chains: 1; bounding box: 51×32×85 Å